Protein AF-0000000074055105 (afdb_homodimer)

Nearest PDB structures (foldseek):
  3kwk-assembly1_A-2  TM=9.829E-01  e=4.012E-22  Bacteroides thetaiotaomicron VPI-5482
  3m5k-assembly1_B  TM=9.802E-01  e=4.012E-22  Parabacteroides distasonis ATCC 8503
  3e10-assembly1_A  TM=9.618E-01  e=4.102E-21  Clostridium acetobutylicum
  5hei-assembly3_E  TM=8.815E-01  e=4.404E-15  Priestia megaterium
  2bkj-assembly1_B  TM=8.880E-01  e=1.990E-14  Vibrio harveyi

pLDDT: mean 97.92, std 2.15, range [83.62, 99.0]

Solvent-accessible surface area (backbone atoms only — not comparable to full-atom values): 17020 Å² total; per-residue (Å²): 90,46,35,66,58,29,44,41,31,54,54,80,35,72,46,44,37,86,53,75,73,51,69,67,58,50,48,55,21,51,41,35,16,49,40,36,68,31,75,93,69,43,65,40,53,32,36,34,42,29,59,49,62,67,59,32,36,53,53,15,72,60,32,97,81,31,57,47,27,44,62,24,44,32,32,38,36,39,24,30,39,58,82,47,54,86,55,86,68,42,59,56,38,24,44,24,20,15,50,43,34,26,50,41,42,30,36,54,70,62,29,26,30,30,86,33,80,23,48,78,42,60,78,40,36,54,58,49,37,60,75,28,56,49,55,92,56,43,46,59,42,34,39,33,27,29,21,37,49,64,59,82,77,50,76,66,84,59,72,55,74,90,36,55,23,72,55,32,99,91,47,35,65,56,29,44,42,31,52,52,80,34,70,46,46,37,86,52,75,73,51,70,68,59,50,50,55,21,51,41,34,18,48,42,34,68,31,75,91,69,44,65,39,52,32,35,34,42,29,59,50,62,67,58,31,36,53,52,15,72,57,33,96,81,31,59,46,29,46,62,25,44,32,31,38,35,38,23,29,38,58,82,46,53,88,54,85,69,42,59,55,38,26,44,24,21,15,49,44,34,26,51,41,42,29,36,55,71,63,28,27,30,29,85,32,83,22,48,78,42,59,80,40,37,53,57,50,37,61,77,28,57,48,55,92,56,44,47,60,42,35,38,33,27,28,23,39,48,64,58,82,79,52,75,66,85,58,73,55,74,90,35,56,25,71,55,32,99

Radius of gyration: 18.83 Å; Cα contacts (8 Å, |Δi|>4): 800; chains: 2; bounding box: 38×56×44 Å

Structure (mmCIF, N/CA/C/O backbone):
data_AF-0000000074055105-model_v1
#
loop_
_entity.id
_entity.type
_entity.pdbx_description
1 polymer 'NADH dehydrogenase'
#
loop_
_atom_site.group_PDB
_atom_site.id
_atom_site.type_symbol
_atom_site.label_atom_id
_atom_site.label_alt_id
_atom_site.label_comp_id
_atom_site.label_asym_id
_atom_site.label_entity_id
_atom_site.label_seq_id
_atom_site.pdbx_PDB_ins_code
_atom_site.Cartn_x
_atom_site.Cartn_y
_atom_site.Cartn_z
_atom_site.occupancy
_atom_site.B_iso_or_equiv
_atom_site.auth_seq_id
_atom_site.auth_comp_id
_atom_site.auth_asym_id
_atom_site.auth_atom_id
_atom_site.pdbx_PDB_model_num
ATOM 1 N N . MET A 1 1 ? 3.453 3.816 -19.531 1 94.44 1 MET A N 1
ATOM 2 C CA . MET A 1 1 ? 2.064 4.129 -19.203 1 94.44 1 MET A CA 1
ATOM 3 C C . MET A 1 1 ? 1.98 5.32 -18.266 1 94.44 1 MET A C 1
ATOM 5 O O . MET A 1 1 ? 2.816 5.469 -17.359 1 94.44 1 MET A O 1
ATOM 9 N N . ASP A 1 2 ? 0.92 6.113 -18.422 1 96.69 2 ASP A N 1
ATOM 10 C CA . ASP A 1 2 ? 0.649 7.207 -17.5 1 96.69 2 ASP A CA 1
ATOM 11 C C . ASP A 1 2 ? 0.241 6.68 -16.125 1 96.69 2 ASP A C 1
ATOM 13 O O . ASP A 1 2 ? -0.515 5.707 -16.031 1 96.69 2 ASP A O 1
ATOM 17 N N . ILE A 1 3 ? 0.695 7.324 -15.07 1 97.31 3 ILE A N 1
ATOM 18 C CA . ILE A 1 3 ? 0.46 6.852 -13.711 1 97.31 3 ILE A CA 1
ATOM 19 C C . ILE A 1 3 ? -1.04 6.832 -13.422 1 97.31 3 ILE A C 1
ATOM 21 O O . ILE A 1 3 ? -1.543 5.906 -12.781 1 97.31 3 ILE A O 1
ATOM 25 N N . PHE A 1 4 ? -1.828 7.797 -13.805 1 96.69 4 PHE A N 1
ATOM 26 C CA . PHE A 1 4 ? -3.252 7.816 -13.492 1 96.69 4 PHE A CA 1
ATOM 27 C C . PHE A 1 4 ? -3.996 6.754 -14.289 1 96.69 4 PHE A C 1
ATOM 29 O O . PHE A 1 4 ? -4.977 6.184 -13.812 1 96.69 4 PHE A O 1
ATOM 36 N N . GLU A 1 5 ? -3.49 6.496 -15.461 1 96.62 5 GLU A N 1
ATOM 37 C CA . GLU A 1 5 ? -4.051 5.355 -16.172 1 96.62 5 GLU A CA 1
ATOM 38 C C . GLU A 1 5 ? -3.859 4.062 -15.383 1 96.62 5 GLU A C 1
ATOM 40 O O . GLU A 1 5 ? -4.789 3.264 -15.258 1 96.62 5 GLU A O 1
ATOM 45 N N . ALA A 1 6 ? -2.668 3.85 -14.883 1 97.62 6 ALA A N 1
ATOM 46 C CA . ALA A 1 6 ? -2.389 2.652 -14.094 1 97.62 6 ALA A CA 1
ATOM 47 C C . ALA A 1 6 ? -3.26 2.607 -12.836 1 97.62 6 ALA A C 1
ATOM 49 O O . ALA A 1 6 ? -3.865 1.578 -12.531 1 97.62 6 ALA A O 1
ATOM 50 N N . LEU A 1 7 ? -3.346 3.74 -12.156 1 97.69 7 LEU A N 1
ATOM 51 C CA . LEU A 1 7 ? -4.113 3.832 -10.922 1 97.69 7 LEU A CA 1
ATOM 52 C C . LEU A 1 7 ? -5.594 3.59 -11.18 1 97.69 7 LEU A C 1
ATOM 54 O O . LEU A 1 7 ? -6.273 2.947 -10.375 1 97.69 7 LEU A O 1
ATOM 58 N N . PHE A 1 8 ? -6.102 4.043 -12.25 1 97.06 8 PHE A N 1
ATOM 59 C CA . PHE A 1 8 ? -7.543 4.047 -12.492 1 97.06 8 PHE A CA 1
ATOM 60 C C . PHE A 1 8 ? -7.98 2.754 -13.164 1 97.06 8 PHE A C 1
ATOM 62 O O . PHE A 1 8 ? -9.172 2.434 -13.188 1 97.06 8 PHE A O 1
ATOM 69 N N . THR A 1 9 ? -6.992 2 -13.711 1 97.06 9 THR A N 1
ATOM 70 C CA . THR A 1 9 ? -7.398 0.831 -14.477 1 97.06 9 THR A CA 1
ATOM 71 C C . THR A 1 9 ? -6.883 -0.451 -13.836 1 97.06 9 THR A C 1
ATOM 73 O O . THR A 1 9 ? -7.242 -1.553 -14.25 1 97.06 9 THR A O 1
ATOM 76 N N . ARG A 1 10 ? -6 -0.293 -12.828 1 97.44 10 ARG A N 1
ATOM 77 C CA . ARG A 1 10 ? -5.637 -1.505 -12.102 1 97.44 10 ARG A CA 1
ATOM 78 C C . ARG A 1 10 ? -6.863 -2.15 -11.461 1 97.44 10 ARG A C 1
ATOM 80 O O . ARG A 1 10 ? -7.582 -1.504 -10.703 1 97.44 10 ARG A O 1
ATOM 87 N N . ARG A 1 11 ? -7.125 -3.381 -11.812 1 97.38 11 ARG A N 1
ATOM 88 C CA . ARG A 1 11 ? -8.188 -4.223 -11.273 1 97.38 11 ARG A CA 1
ATOM 89 C C . ARG A 1 11 ? -7.688 -5.637 -11.008 1 97.38 11 ARG A C 1
ATOM 91 O O . ARG A 1 11 ? -6.688 -6.066 -11.586 1 97.38 11 ARG A O 1
ATOM 98 N N . SER A 1 12 ? -8.477 -6.227 -10.117 1 98.06 12 SER A N 1
ATOM 99 C CA . SER A 1 12 ? -8.148 -7.637 -9.922 1 98.06 12 SER A CA 1
ATOM 100 C C . SER A 1 12 ? -8.445 -8.453 -11.172 1 98.06 12 SER A C 1
ATOM 102 O O . SER A 1 12 ? -9.586 -8.469 -11.656 1 98.06 12 SER A O 1
ATOM 104 N N . ILE A 1 13 ? -7.418 -9.016 -11.734 1 98.62 13 ILE A N 1
ATOM 105 C CA . ILE A 1 13 ? -7.512 -9.922 -12.875 1 98.62 13 ILE A CA 1
ATOM 106 C C . ILE A 1 13 ? -7.277 -11.359 -12.406 1 98.62 13 ILE A C 1
ATOM 108 O O . ILE A 1 13 ? -6.273 -11.656 -11.758 1 98.62 13 ILE A O 1
ATOM 112 N N . ARG A 1 14 ? -8.164 -12.258 -12.766 1 98.56 14 ARG A N 1
ATOM 113 C CA . ARG A 1 14 ? -8.117 -13.602 -12.203 1 98.56 14 ARG A CA 1
ATOM 114 C C . ARG A 1 14 ? -8.055 -14.656 -13.297 1 98.56 14 ARG A C 1
ATOM 116 O O . ARG A 1 14 ? -8.141 -15.859 -13.016 1 98.56 14 ARG A O 1
ATOM 123 N N . LYS A 1 15 ? -8.016 -14.227 -14.5 1 98.75 15 LYS A N 1
ATOM 124 C CA . LYS A 1 15 ? -7.852 -15.102 -15.664 1 98.75 15 LYS A CA 1
ATOM 125 C C . LYS A 1 15 ? -6.621 -14.711 -16.469 1 98.75 15 LYS A C 1
ATOM 127 O O . LYS A 1 15 ? -6.406 -13.531 -16.75 1 98.75 15 LYS A O 1
ATOM 132 N N . TYR A 1 16 ? -5.863 -15.734 -16.953 1 98.75 16 TYR A N 1
ATOM 133 C CA . TYR A 1 16 ? -4.582 -15.469 -17.594 1 98.75 16 TYR A CA 1
ATOM 134 C C . TYR A 1 16 ? -4.41 -16.328 -18.844 1 98.75 16 TYR A C 1
ATOM 136 O O . TYR A 1 16 ? -4.973 -17.422 -18.938 1 98.75 16 TYR A O 1
ATOM 144 N N . THR A 1 17 ? -3.682 -15.766 -19.75 1 98.31 17 THR A N 1
ATOM 145 C CA . THR A 1 17 ? -3.217 -16.625 -20.844 1 98.31 17 THR A CA 1
ATOM 146 C C . THR A 1 17 ? -2.104 -17.547 -20.359 1 98.31 17 THR A C 1
ATOM 148 O O . THR A 1 17 ? -1.634 -17.438 -19.219 1 98.31 17 THR A O 1
ATOM 151 N N . GLN A 1 18 ? -1.586 -18.375 -21.25 1 95.56 18 GLN A N 1
ATOM 152 C CA . GLN A 1 18 ? -0.523 -19.312 -20.891 1 95.56 18 GLN A CA 1
ATOM 153 C C . GLN A 1 18 ? 0.852 -18.703 -21.172 1 95.56 18 GLN A C 1
ATOM 155 O O . GLN A 1 18 ? 1.877 -19.328 -20.859 1 95.56 18 GLN A O 1
ATOM 160 N N . GLU A 1 19 ? 0.834 -17.547 -21.719 1 97.94 19 GLU A N 1
ATOM 161 C CA . GLU A 1 19 ? 2.104 -16.891 -22.016 1 97.94 19 GLU A CA 1
ATOM 162 C C . GLU A 1 19 ? 2.904 -16.641 -20.734 1 97.94 19 GLU A C 1
ATOM 164 O O . GLU A 1 19 ? 2.35 -16.188 -19.734 1 97.94 19 GLU A O 1
ATOM 169 N N . ASP A 1 20 ? 4.164 -16.953 -20.828 1 97.56 20 ASP A N 1
ATOM 170 C CA . ASP A 1 20 ? 5.023 -16.75 -19.656 1 97.56 20 ASP A CA 1
ATOM 171 C C . ASP A 1 20 ? 5.234 -15.266 -19.375 1 97.56 20 ASP A C 1
ATOM 173 O O . ASP A 1 20 ? 5.129 -14.438 -20.281 1 97.56 20 ASP A O 1
ATOM 177 N N . VAL A 1 21 ? 5.516 -14.961 -18.156 1 98.69 21 VAL A N 1
ATOM 178 C CA . VAL A 1 21 ? 5.973 -13.625 -17.781 1 98.69 21 VAL A CA 1
ATOM 179 C C . VAL A 1 21 ? 7.496 -13.555 -17.875 1 98.69 21 VAL A C 1
ATOM 181 O O . VAL A 1 21 ? 8.203 -14.359 -17.266 1 98.69 21 VAL A O 1
ATOM 184 N N . SER A 1 22 ? 8.039 -12.68 -18.594 1 98.69 22 SER A N 1
ATOM 185 C CA . SER A 1 22 ? 9.477 -12.609 -18.828 1 98.69 22 SER A CA 1
ATOM 186 C C . SER A 1 22 ? 10.234 -12.227 -17.562 1 98.69 22 SER A C 1
ATOM 188 O O . SER A 1 22 ? 9.664 -11.609 -16.656 1 98.69 22 SER A O 1
ATOM 190 N N . ASP A 1 23 ? 11.492 -12.57 -17.578 1 98.12 23 ASP A N 1
ATOM 191 C CA . ASP A 1 23 ? 12.344 -12.156 -16.469 1 98.12 23 ASP A CA 1
ATOM 192 C C . ASP A 1 23 ? 12.469 -10.641 -16.406 1 98.12 23 ASP A C 1
ATOM 194 O O . ASP A 1 23 ? 12.57 -10.062 -15.32 1 98.12 23 ASP A O 1
ATOM 198 N N . GLU A 1 24 ? 12.508 -10.07 -17.5 1 98.12 24 GLU A N 1
ATOM 199 C CA . GLU A 1 24 ? 12.578 -8.617 -17.562 1 98.12 24 GLU A CA 1
ATOM 200 C C . GLU A 1 24 ? 11.367 -7.973 -16.891 1 98.12 24 GLU A C 1
ATOM 202 O O . GLU A 1 24 ? 11.516 -7.035 -16.109 1 98.12 24 GLU A O 1
ATOM 207 N N . ASP A 1 25 ? 10.195 -8.469 -17.219 1 98.44 25 ASP A N 1
ATOM 208 C CA . ASP A 1 25 ? 8.977 -7.965 -16.578 1 98.44 25 ASP A CA 1
ATOM 209 C C . ASP A 1 25 ? 9 -8.188 -15.078 1 98.44 25 ASP A C 1
ATOM 211 O O . ASP A 1 25 ? 8.727 -7.266 -14.305 1 98.44 25 ASP A O 1
ATOM 215 N N . LEU A 1 26 ? 9.398 -9.352 -14.672 1 98.69 26 LEU A N 1
ATOM 216 C CA . LEU A 1 26 ? 9.438 -9.648 -13.242 1 98.69 26 LEU A CA 1
ATOM 217 C C . LEU A 1 26 ? 10.414 -8.734 -12.523 1 98.69 26 LEU A C 1
ATOM 219 O O . LEU A 1 26 ? 10.141 -8.273 -11.414 1 98.69 26 LEU A O 1
ATOM 223 N N . ASN A 1 27 ? 11.523 -8.531 -13.156 1 98.25 27 ASN A N 1
ATOM 224 C CA . ASN A 1 27 ? 12.547 -7.695 -12.539 1 98.25 27 ASN A CA 1
ATOM 225 C C . ASN A 1 27 ? 12.039 -6.277 -12.289 1 98.25 27 ASN A C 1
ATOM 227 O O . ASN A 1 27 ? 12.266 -5.711 -11.219 1 98.25 27 ASN A O 1
ATOM 231 N N . ILE A 1 28 ? 11.391 -5.68 -13.25 1 98.19 28 ILE A N 1
ATOM 232 C CA . ILE A 1 28 ? 10.938 -4.301 -13.102 1 98.19 28 ILE A CA 1
ATOM 233 C C . ILE A 1 28 ? 9.805 -4.234 -12.078 1 98.19 28 ILE A C 1
ATOM 235 O O . ILE A 1 28 ? 9.68 -3.252 -11.344 1 98.19 28 ILE A O 1
ATOM 239 N N . LEU A 1 29 ? 8.953 -5.262 -11.977 1 98.81 29 LEU A N 1
ATOM 240 C CA . LEU A 1 29 ? 7.898 -5.312 -10.969 1 98.81 29 LEU A CA 1
ATOM 241 C C . LEU A 1 29 ? 8.5 -5.352 -9.562 1 98.81 29 LEU A C 1
ATOM 243 O O . LEU A 1 29 ? 8.047 -4.625 -8.672 1 98.81 29 LEU A O 1
ATOM 247 N N . LEU A 1 30 ? 9.5 -6.207 -9.414 1 98.88 30 LEU A N 1
ATOM 248 C CA . LEU A 1 30 ? 10.117 -6.371 -8.102 1 98.88 30 LEU A CA 1
ATOM 249 C C . LEU A 1 30 ? 10.914 -5.129 -7.711 1 98.88 30 LEU A C 1
ATOM 251 O O . LEU A 1 30 ? 10.938 -4.742 -6.543 1 98.88 30 LEU A O 1
ATOM 255 N N . LYS A 1 31 ? 11.539 -4.52 -8.68 1 98.56 31 LYS A N 1
ATOM 256 C CA . LYS A 1 31 ? 12.195 -3.24 -8.43 1 98.56 31 LYS A CA 1
ATOM 257 C C . LYS A 1 31 ? 11.188 -2.201 -7.93 1 98.56 31 LYS A C 1
ATOM 259 O O . LYS A 1 31 ? 11.461 -1.482 -6.965 1 98.56 31 LYS A O 1
ATOM 264 N N . ALA A 1 32 ? 10.07 -2.1 -8.562 1 98.62 32 ALA A N 1
ATOM 265 C CA . ALA A 1 32 ? 9.023 -1.162 -8.164 1 98.62 32 ALA A CA 1
ATOM 266 C C . ALA A 1 32 ? 8.516 -1.471 -6.762 1 98.62 32 ALA A C 1
ATOM 268 O O . ALA A 1 32 ? 8.312 -0.561 -5.953 1 98.62 32 ALA A O 1
ATOM 269 N N . ALA A 1 33 ? 8.328 -2.75 -6.48 1 98.94 33 ALA A N 1
ATOM 270 C CA . ALA A 1 33 ? 7.867 -3.168 -5.156 1 98.94 33 ALA A CA 1
ATOM 271 C C . ALA A 1 33 ? 8.836 -2.719 -4.07 1 98.94 33 ALA A C 1
ATOM 273 O O . ALA A 1 33 ? 8.422 -2.213 -3.025 1 98.94 33 ALA A O 1
ATOM 274 N N . MET A 1 34 ? 10.109 -2.85 -4.332 1 98.81 34 MET A N 1
ATOM 275 C CA . MET A 1 34 ? 11.148 -2.588 -3.338 1 98.81 34 MET A CA 1
ATOM 276 C C . MET A 1 34 ? 11.352 -1.09 -3.143 1 98.81 34 MET A C 1
ATOM 278 O O . MET A 1 34 ? 12.062 -0.668 -2.227 1 98.81 34 MET A O 1
ATOM 282 N N . LEU A 1 35 ? 10.688 -0.286 -3.949 1 98.5 35 LEU A N 1
ATOM 283 C CA . LEU A 1 35 ? 10.797 1.163 -3.828 1 98.5 35 LEU A CA 1
ATOM 284 C C . LEU A 1 35 ? 9.633 1.729 -3.021 1 98.5 35 LEU A C 1
ATOM 286 O O . LEU A 1 35 ? 9.5 2.949 -2.889 1 98.5 35 LEU A O 1
ATOM 290 N N . ALA A 1 36 ? 8.773 0.847 -2.506 1 98.62 36 ALA A N 1
ATOM 291 C CA . ALA A 1 36 ? 7.723 1.287 -1.588 1 98.62 36 ALA A CA 1
ATOM 292 C C . ALA A 1 36 ? 8.32 1.94 -0.345 1 98.62 36 ALA A C 1
ATOM 294 O O . ALA A 1 36 ? 9.469 1.665 0.018 1 98.62 36 ALA A O 1
ATOM 295 N N . PRO A 1 37 ? 7.586 2.891 0.271 1 98.31 37 PRO A N 1
ATOM 296 C CA . PRO A 1 37 ? 8.031 3.355 1.585 1 98.31 37 PRO A CA 1
ATOM 297 C C . PRO A 1 37 ? 8.023 2.248 2.637 1 98.31 37 PRO A C 1
ATOM 299 O O . PRO A 1 37 ? 7.289 1.266 2.496 1 98.31 37 PRO A O 1
ATOM 302 N N . SER A 1 38 ? 8.859 2.371 3.617 1 98.25 38 SER A N 1
ATOM 303 C CA . SER A 1 38 ? 8.867 1.489 4.781 1 98.25 38 SER A CA 1
ATOM 304 C C . SER A 1 38 ? 9.242 2.25 6.047 1 98.25 38 SER A C 1
ATOM 306 O O . SER A 1 38 ? 10 3.219 5.996 1 98.25 38 SER A O 1
ATOM 308 N N . ALA A 1 39 ? 8.578 1.834 7.102 1 98.19 39 ALA A N 1
ATOM 309 C CA . ALA A 1 39 ? 8.867 2.463 8.391 1 98.19 39 ALA A CA 1
ATOM 310 C C . ALA A 1 39 ? 10.359 2.428 8.695 1 98.19 39 ALA A C 1
ATOM 312 O O . ALA A 1 39 ? 10.992 1.371 8.625 1 98.19 39 ALA A O 1
ATOM 313 N N . SER A 1 40 ? 10.875 3.682 8.914 1 97 40 SER A N 1
ATOM 314 C CA . SER A 1 40 ? 12.297 3.84 9.234 1 97 40 SER A CA 1
ATOM 315 C C . SER A 1 40 ? 13.18 3.311 8.117 1 97 40 SER A C 1
ATOM 317 O O . SER A 1 40 ? 14.312 2.889 8.359 1 97 40 SER A O 1
ATOM 319 N N . ASN A 1 41 ? 12.648 3.152 6.961 1 96.62 41 ASN A N 1
ATOM 320 C CA . ASN A 1 41 ? 13.359 2.668 5.781 1 96.62 41 ASN A CA 1
ATOM 321 C C . ASN A 1 41 ? 13.961 1.285 6.02 1 96.62 41 ASN A C 1
ATOM 323 O O . ASN A 1 41 ? 15.062 0.994 5.551 1 96.62 41 ASN A O 1
ATOM 327 N N . ARG A 1 42 ? 13.227 0.42 6.703 1 97.81 42 ARG A N 1
ATOM 328 C CA . ARG A 1 42 ? 13.758 -0.882 7.09 1 97.81 42 ARG A CA 1
ATOM 329 C C . ARG A 1 42 ? 13.648 -1.882 5.945 1 97.81 42 ARG A C 1
ATOM 331 O O . ARG A 1 42 ? 14.344 -2.9 5.934 1 97.81 42 ARG A O 1
ATOM 338 N N . GLN A 1 43 ? 12.773 -1.646 5.039 1 98.19 43 GLN A N 1
ATOM 339 C CA . GLN A 1 43 ? 12.656 -2.469 3.838 1 98.19 43 GLN A CA 1
ATOM 340 C C . GLN A 1 43 ? 12.609 -3.953 4.191 1 98.19 43 GLN A C 1
ATOM 342 O O . GLN A 1 43 ? 13.398 -4.746 3.684 1 98.19 43 GLN A O 1
ATOM 347 N N . PRO A 1 44 ? 11.555 -4.324 4.938 1 98.75 44 PRO A N 1
ATOM 348 C CA . PRO A 1 44 ? 11.531 -5.672 5.508 1 98.75 44 PRO A CA 1
ATOM 349 C C . PRO A 1 44 ? 11.133 -6.734 4.488 1 98.75 44 PRO A C 1
ATOM 351 O O . PRO A 1 44 ? 11.18 -7.934 4.785 1 98.75 44 PRO A O 1
ATOM 354 N N . TRP A 1 45 ? 10.82 -6.449 3.354 1 98.88 45 TRP A N 1
ATOM 355 C CA . TRP A 1 45 ? 10.102 -7.301 2.412 1 98.88 45 TRP A CA 1
ATOM 356 C C . TRP A 1 45 ? 11.031 -8.359 1.818 1 98.88 45 TRP A C 1
ATOM 358 O O . TRP A 1 45 ? 12.227 -8.117 1.658 1 98.88 45 TRP A O 1
ATOM 368 N N . HIS A 1 46 ? 10.461 -9.43 1.547 1 98.94 46 HIS A N 1
ATOM 369 C CA . HIS A 1 46 ? 10.961 -10.508 0.697 1 98.94 46 HIS A CA 1
ATOM 370 C C . HIS A 1 46 ? 9.891 -10.984 -0.276 1 98.94 46 HIS A C 1
ATOM 372 O O . HIS A 1 46 ? 8.695 -10.859 -0.001 1 98.94 46 HIS A O 1
ATOM 378 N N . PHE A 1 47 ? 10.344 -11.508 -1.373 1 98.94 47 PHE A N 1
ATOM 379 C CA . PHE A 1 47 ? 9.445 -11.969 -2.426 1 98.94 47 PHE A CA 1
ATOM 380 C C . PHE A 1 47 ? 9.781 -13.391 -2.85 1 98.94 47 PHE A C 1
ATOM 382 O O . PHE A 1 47 ? 10.906 -13.664 -3.285 1 98.94 47 PHE A O 1
ATOM 389 N N . VAL A 1 48 ? 8.867 -14.266 -2.693 1 98.94 48 VAL A N 1
ATOM 390 C CA . VAL A 1 48 ? 9 -15.594 -3.281 1 98.94 48 VAL A CA 1
ATOM 391 C C . VAL A 1 48 ? 8.289 -15.641 -4.633 1 98.94 48 VAL A C 1
ATOM 393 O O . VAL A 1 48 ? 7.062 -15.516 -4.699 1 98.94 48 VAL A O 1
ATOM 396 N N . VAL A 1 49 ? 9.047 -15.789 -5.66 1 98.94 49 VAL A N 1
ATOM 397 C CA . VAL A 1 49 ? 8.523 -15.891 -7.016 1 98.94 49 VAL A CA 1
ATOM 398 C C . VAL A 1 49 ? 8.32 -17.359 -7.383 1 98.94 49 VAL A C 1
ATOM 400 O O . VAL A 1 49 ? 9.281 -18.125 -7.48 1 98.94 49 VAL A O 1
ATOM 403 N N . VAL A 1 50 ? 7.098 -17.719 -7.637 1 98.94 50 VAL A N 1
ATOM 404 C CA . VAL A 1 50 ? 6.766 -19.125 -7.867 1 98.94 50 VAL A CA 1
ATOM 405 C C . VAL A 1 50 ?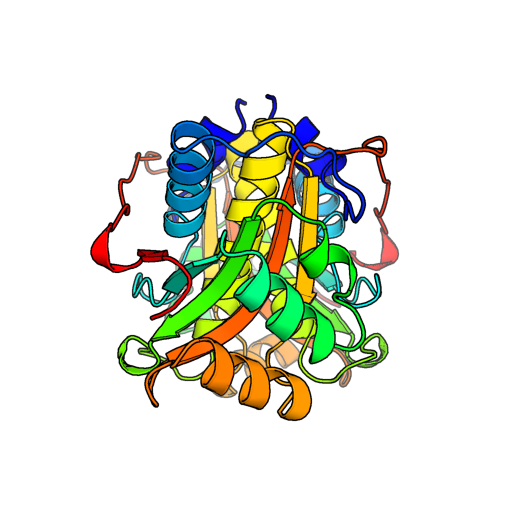 6.348 -19.328 -9.32 1 98.94 50 VAL A C 1
ATOM 407 O O . VAL A 1 50 ? 5.336 -18.781 -9.766 1 98.94 50 VAL A O 1
ATOM 410 N N . ARG A 1 51 ? 7.055 -20.141 -10.047 1 98.62 51 ARG A N 1
ATOM 411 C CA . ARG A 1 51 ? 6.73 -20.531 -11.414 1 98.62 51 ARG A CA 1
ATOM 412 C C . ARG A 1 51 ? 6.402 -22.031 -11.492 1 98.62 51 ARG A C 1
ATOM 414 O O . ARG A 1 51 ? 5.66 -22.453 -12.383 1 98.62 51 ARG A O 1
ATOM 421 N N . ASP A 1 52 ? 6.926 -22.766 -10.539 1 98.69 52 ASP A N 1
ATOM 422 C CA . ASP A 1 52 ? 6.703 -24.219 -10.523 1 98.69 52 ASP A CA 1
ATOM 423 C C . ASP A 1 52 ? 5.211 -24.531 -10.43 1 98.69 52 ASP A C 1
ATOM 425 O O . ASP A 1 52 ? 4.551 -24.172 -9.461 1 98.69 52 ASP A O 1
ATOM 429 N N . PRO A 1 53 ? 4.699 -25.25 -11.453 1 98.38 53 PRO A N 1
ATOM 430 C CA . PRO A 1 53 ? 3.256 -25.5 -11.477 1 98.38 53 PRO A CA 1
ATOM 431 C C . PRO A 1 53 ? 2.77 -26.297 -10.273 1 98.38 53 PRO A C 1
ATOM 433 O O . PRO A 1 53 ? 1.639 -26.109 -9.812 1 98.38 53 PRO A O 1
ATOM 436 N N . ASP A 1 54 ? 3.611 -27.141 -9.742 1 98.75 54 ASP A N 1
ATOM 437 C CA . ASP A 1 54 ? 3.203 -27.922 -8.586 1 98.75 54 ASP A CA 1
ATOM 438 C C . ASP A 1 54 ? 3.088 -27.062 -7.332 1 98.75 54 ASP A C 1
ATOM 440 O O . ASP A 1 54 ? 2.182 -27.25 -6.52 1 98.75 54 ASP A O 1
ATOM 444 N N . VAL A 1 55 ? 4.008 -26.141 -7.164 1 98.88 55 VAL A N 1
ATOM 445 C CA . VAL A 1 55 ? 3.973 -25.25 -6.012 1 98.88 55 VAL A CA 1
ATOM 446 C C . VAL A 1 55 ? 2.785 -24.297 -6.129 1 98.88 55 VAL A C 1
ATOM 448 O O . VAL A 1 55 ? 2.074 -24.047 -5.152 1 98.88 55 VAL A O 1
ATOM 451 N N . ARG A 1 56 ? 2.57 -23.766 -7.316 1 98.81 56 ARG A N 1
ATOM 452 C CA . ARG A 1 56 ? 1.423 -22.891 -7.531 1 98.81 56 ARG A CA 1
ATOM 453 C C . ARG A 1 56 ? 0.116 -23.609 -7.227 1 98.81 56 ARG A C 1
ATOM 455 O O . ARG A 1 56 ? -0.776 -23.047 -6.586 1 98.81 56 ARG A O 1
ATOM 462 N N . ALA A 1 57 ? 0.039 -24.828 -7.688 1 98.81 57 ALA A N 1
ATOM 463 C CA . ALA A 1 57 ? -1.16 -25.625 -7.438 1 98.81 57 ALA A CA 1
ATOM 464 C C . ALA A 1 57 ? -1.349 -25.891 -5.941 1 98.81 57 ALA A C 1
ATOM 466 O O . ALA A 1 57 ? -2.475 -25.875 -5.441 1 98.81 57 ALA A O 1
ATOM 467 N N . ALA A 1 58 ? -0.276 -26.188 -5.25 1 98.88 58 ALA A N 1
ATOM 468 C CA . ALA A 1 58 ? -0.34 -26.422 -3.809 1 98.88 58 ALA A CA 1
ATOM 469 C C . ALA A 1 58 ? -0.833 -25.172 -3.08 1 98.88 58 ALA A C 1
ATOM 471 O O . ALA A 1 58 ? -1.675 -25.266 -2.184 1 98.88 58 ALA A O 1
ATOM 472 N N . LEU A 1 59 ? -0.301 -24.016 -3.434 1 98.94 59 LEU A N 1
ATOM 473 C CA . LEU A 1 59 ? -0.736 -22.766 -2.836 1 98.94 59 LEU A CA 1
ATOM 474 C C . LEU A 1 59 ? -2.219 -22.516 -3.098 1 98.94 59 LEU A C 1
ATOM 476 O O . LEU A 1 59 ? -2.971 -22.188 -2.178 1 98.94 59 LEU A O 1
ATOM 480 N N . ALA A 1 60 ? -2.598 -22.688 -4.336 1 98.88 60 ALA A N 1
ATOM 481 C CA . ALA A 1 60 ? -3.992 -22.484 -4.719 1 98.88 60 ALA A CA 1
ATOM 482 C C . ALA A 1 60 ? -4.918 -23.406 -3.936 1 98.88 60 ALA A C 1
ATOM 484 O O . ALA A 1 60 ? -6.004 -23 -3.521 1 98.88 60 ALA A O 1
ATOM 485 N N . GLY A 1 61 ? -4.48 -24.578 -3.742 1 98.69 61 GLY A N 1
ATOM 486 C CA . GLY A 1 61 ? -5.297 -25.609 -3.1 1 98.69 61 GLY A CA 1
ATOM 487 C C . GLY A 1 61 ? -5.516 -25.344 -1.621 1 98.69 61 GLY A C 1
ATOM 488 O O . GLY A 1 61 ? -6.461 -25.875 -1.028 1 98.69 61 GLY A O 1
ATOM 489 N N . ARG A 1 62 ? -4.711 -24.516 -1.031 1 98.38 62 ARG A N 1
ATOM 490 C CA . ARG A 1 62 ? -4.785 -24.297 0.412 1 98.38 62 ARG A CA 1
ATOM 491 C C . ARG A 1 62 ? -5.375 -22.938 0.74 1 98.38 62 ARG A C 1
ATOM 493 O O . ARG A 1 62 ? -5.492 -22.578 1.911 1 98.38 62 ARG A O 1
ATOM 500 N N . HIS A 1 63 ? -5.719 -22.188 -0.26 1 98.25 63 HIS A N 1
ATOM 501 C CA . HIS A 1 63 ? -6.324 -20.859 -0.104 1 98.25 63 HIS A CA 1
ATOM 502 C C . HIS A 1 63 ? -7.746 -20.844 -0.65 1 98.25 63 HIS A C 1
ATOM 504 O O . HIS A 1 63 ? -7.969 -21.125 -1.829 1 98.25 63 HIS A O 1
ATOM 510 N N . PRO A 1 64 ? -8.688 -20.484 0.098 1 97.69 64 PRO A N 1
ATOM 511 C CA . PRO A 1 64 ? -10.078 -20.609 -0.334 1 97.69 64 PRO A CA 1
ATOM 512 C C . PRO A 1 64 ? -10.438 -19.641 -1.462 1 97.69 64 PRO A C 1
ATOM 514 O O . PRO A 1 64 ? -11.398 -19.875 -2.199 1 97.69 64 PRO A O 1
ATOM 517 N N . TYR A 1 65 ? -9.641 -18.609 -1.686 1 97.44 65 TYR A N 1
ATOM 518 C CA . TYR A 1 65 ? -10.016 -17.578 -2.641 1 97.44 65 TYR A CA 1
ATOM 519 C C . TYR A 1 65 ? -8.922 -17.359 -3.676 1 97.44 65 TYR A C 1
ATOM 521 O O . TYR A 1 65 ? -8.875 -16.312 -4.336 1 97.44 65 TYR A O 1
ATOM 529 N N . ALA A 1 66 ? -7.953 -18.266 -3.785 1 98.62 66 ALA A N 1
ATOM 530 C CA . ALA A 1 66 ? -6.82 -18.047 -4.684 1 98.62 66 ALA A CA 1
ATOM 531 C C . ALA A 1 66 ? -6.715 -19.172 -5.711 1 98.62 66 ALA A C 1
ATOM 533 O O . ALA A 1 66 ? -5.609 -19.578 -6.09 1 98.62 66 ALA A O 1
ATOM 534 N N . LYS A 1 67 ? -7.793 -19.688 -6.172 1 98.62 67 LYS A N 1
ATOM 535 C CA . LYS A 1 67 ? -7.773 -20.812 -7.102 1 98.62 67 LYS A CA 1
ATOM 536 C C . LYS A 1 67 ? -7.07 -20.438 -8.398 1 98.62 67 LYS A C 1
ATOM 538 O O . LYS A 1 67 ? -6.43 -21.281 -9.031 1 98.62 67 LYS A O 1
ATOM 543 N N . MET A 1 68 ? -7.195 -19.172 -8.828 1 98.69 68 MET A N 1
ATOM 544 C CA . MET A 1 68 ? -6.602 -18.703 -10.078 1 98.69 68 MET A CA 1
ATOM 545 C C . MET A 1 68 ? -5.082 -18.812 -10.031 1 98.69 68 MET A C 1
ATOM 547 O O . MET A 1 68 ? -4.418 -18.797 -11.07 1 98.69 68 MET A O 1
ATOM 551 N N . ALA A 1 69 ? -4.496 -18.953 -8.852 1 98.75 69 ALA A N 1
ATOM 552 C CA . ALA A 1 69 ? -3.049 -19.062 -8.703 1 98.75 69 ALA A CA 1
ATOM 553 C C . ALA A 1 69 ? -2.527 -20.328 -9.398 1 98.75 69 ALA A C 1
ATOM 555 O O . ALA A 1 69 ? -1.384 -20.359 -9.859 1 98.75 69 ALA A O 1
ATOM 556 N N . ALA A 1 70 ? -3.348 -21.344 -9.492 1 98.69 70 ALA A N 1
ATOM 557 C CA . ALA A 1 70 ? -2.945 -22.578 -10.156 1 98.69 70 ALA A CA 1
ATOM 558 C C . ALA A 1 70 ? -2.787 -22.375 -11.656 1 98.69 70 ALA A C 1
ATOM 560 O O . ALA A 1 70 ? -1.98 -23.047 -12.305 1 98.69 70 ALA A O 1
ATOM 561 N N . ASP A 1 71 ? -3.5 -21.406 -12.219 1 98.12 71 ASP A N 1
ATOM 562 C CA . ASP A 1 71 ? -3.529 -21.188 -13.664 1 98.12 71 ASP A CA 1
ATOM 563 C C . ASP A 1 71 ? -2.627 -20.016 -14.055 1 98.12 71 ASP A C 1
ATOM 565 O O . ASP A 1 71 ? -2.311 -19.844 -15.234 1 98.12 71 ASP A O 1
ATOM 569 N N . ALA A 1 72 ? -2.234 -19.188 -13.07 1 98.69 72 ALA A N 1
ATOM 570 C CA . ALA A 1 72 ? -1.339 -18.062 -13.344 1 98.69 72 ALA A CA 1
ATOM 571 C C . ALA A 1 72 ? 0.069 -18.562 -13.672 1 98.69 72 ALA A C 1
ATOM 573 O O . ALA A 1 72 ? 0.565 -19.5 -13.055 1 98.69 72 ALA A O 1
ATOM 574 N N . PRO A 1 73 ? 0.707 -17.938 -14.641 1 98.62 73 PRO A N 1
ATOM 575 C CA . PRO A 1 73 ? 2.074 -18.375 -14.945 1 98.62 73 PRO A CA 1
ATOM 576 C C . PRO A 1 73 ? 3.053 -18.062 -13.812 1 98.62 73 PRO A C 1
ATOM 578 O O . PRO A 1 73 ? 4.094 -18.719 -13.695 1 98.62 73 PRO A O 1
ATOM 581 N N . VAL A 1 74 ? 2.771 -17.031 -12.953 1 98.81 74 VAL A N 1
ATOM 582 C CA . VAL A 1 74 ? 3.623 -16.672 -11.828 1 98.81 74 VAL A CA 1
ATOM 583 C C . VAL A 1 74 ? 2.758 -16.312 -10.617 1 98.81 74 VAL A C 1
ATOM 585 O O . VAL A 1 74 ? 1.684 -15.719 -10.773 1 98.81 74 VAL A O 1
ATOM 588 N N . VAL A 1 75 ? 3.172 -16.719 -9.5 1 98.94 75 VAL A N 1
ATOM 589 C CA . VAL A 1 75 ? 2.646 -16.266 -8.219 1 98.94 75 VAL A CA 1
ATOM 590 C C . VAL A 1 75 ? 3.768 -15.633 -7.395 1 98.94 75 VAL A C 1
ATOM 592 O O . VAL A 1 75 ? 4.871 -16.172 -7.312 1 98.94 75 VAL A O 1
ATOM 595 N N . ILE A 1 76 ? 3.549 -14.484 -6.883 1 99 76 ILE A N 1
ATOM 596 C CA . ILE A 1 76 ? 4.516 -13.844 -5.996 1 99 76 ILE A CA 1
ATOM 597 C C . ILE A 1 76 ? 3.943 -13.766 -4.582 1 99 76 ILE A C 1
ATOM 599 O O . ILE A 1 76 ? 2.877 -13.18 -4.367 1 99 76 ILE A O 1
ATOM 603 N N . VAL A 1 77 ? 4.574 -14.344 -3.66 1 99 77 VAL A N 1
ATOM 604 C CA . VAL A 1 77 ? 4.211 -14.211 -2.254 1 99 77 VAL A CA 1
ATOM 605 C C . VAL A 1 77 ? 5.074 -13.141 -1.594 1 99 77 VAL A C 1
ATOM 607 O O . VAL A 1 77 ? 6.301 -13.242 -1.577 1 99 77 VAL A O 1
ATOM 610 N N . VAL A 1 78 ? 4.465 -12.102 -1.104 1 99 78 VAL A N 1
ATOM 611 C CA . VAL A 1 78 ? 5.152 -11.008 -0.43 1 99 78 VAL A CA 1
ATOM 612 C C . VAL A 1 78 ? 5.262 -11.305 1.063 1 99 78 VAL A C 1
ATOM 614 O O . VAL A 1 78 ? 4.254 -11.562 1.726 1 99 78 VAL A O 1
ATOM 617 N N . CYS A 1 79 ? 6.422 -11.281 1.567 1 98.94 79 CYS A N 1
ATOM 618 C CA . CYS A 1 79 ? 6.711 -11.633 2.953 1 98.94 79 CYS A CA 1
ATOM 619 C C . CYS A 1 79 ? 7.492 -10.523 3.646 1 98.94 79 CYS A C 1
ATOM 621 O O . CYS A 1 79 ? 7.988 -9.602 2.992 1 98.94 79 CYS A O 1
ATOM 623 N N . ALA A 1 80 ? 7.523 -10.617 4.922 1 98.88 80 ALA A N 1
ATOM 624 C CA . ALA A 1 80 ? 8.359 -9.719 5.711 1 98.88 80 ALA A CA 1
ATOM 625 C C . ALA A 1 80 ? 9.281 -10.508 6.641 1 98.88 80 ALA A C 1
ATOM 627 O O . ALA A 1 80 ? 8.859 -11.484 7.258 1 98.88 80 ALA A O 1
ATOM 628 N N . ASP A 1 81 ? 10.523 -10.148 6.664 1 98.81 81 ASP A N 1
ATOM 629 C CA . ASP A 1 81 ? 11.414 -10.547 7.746 1 98.81 81 ASP A CA 1
ATOM 630 C C . ASP A 1 81 ? 11.148 -9.742 9.016 1 98.81 81 ASP A C 1
ATOM 632 O O . ASP A 1 81 ? 11.5 -8.562 9.086 1 98.81 81 ASP A O 1
ATOM 636 N N . LEU A 1 82 ? 10.633 -10.336 9.992 1 98.44 82 LEU A N 1
ATOM 637 C CA . LEU A 1 82 ? 10.188 -9.648 11.203 1 98.44 82 LEU A CA 1
ATOM 638 C C . LEU A 1 82 ? 11.375 -9.156 12.016 1 98.44 82 LEU A C 1
ATOM 640 O O . LEU A 1 82 ? 11.234 -8.266 12.859 1 98.44 82 LEU A O 1
ATOM 644 N N . ASN A 1 83 ? 12.531 -9.711 11.75 1 98.06 83 ASN A N 1
ATOM 645 C CA . ASN A 1 83 ? 13.734 -9.227 12.422 1 98.06 83 ASN A CA 1
ATOM 646 C C . ASN A 1 83 ? 14.109 -7.824 11.961 1 98.06 83 ASN A C 1
ATOM 648 O O . ASN A 1 83 ? 14.898 -7.137 12.617 1 98.06 83 ASN A O 1
ATOM 652 N N . GLU A 1 84 ? 13.578 -7.406 10.836 1 97.19 84 GLU A N 1
ATOM 653 C CA . GLU A 1 84 ? 13.922 -6.098 10.281 1 97.19 84 GLU A CA 1
ATOM 654 C C . GLU A 1 84 ? 13.031 -5 10.859 1 97.19 84 GLU A C 1
ATOM 656 O O . GLU A 1 84 ? 13.32 -3.814 10.711 1 97.19 84 GLU A O 1
ATOM 661 N N . GLU A 1 85 ? 11.992 -5.406 11.539 1 93.88 85 GLU A N 1
ATOM 662 C CA . GLU A 1 85 ? 11.07 -4.406 12.055 1 93.88 85 GLU A CA 1
ATOM 663 C C . GLU A 1 85 ? 11.68 -3.631 13.219 1 93.88 85 GLU A C 1
ATOM 665 O O . GLU A 1 85 ? 12.328 -4.219 14.094 1 93.88 85 GLU A O 1
ATOM 670 N N . LYS A 1 86 ? 11.484 -2.389 13.203 1 92.19 86 LYS A N 1
ATOM 671 C CA . LYS A 1 86 ? 11.836 -1.554 14.352 1 92.19 86 LYS A CA 1
ATOM 672 C C . LYS A 1 86 ? 10.633 -1.34 15.266 1 92.19 86 LYS A C 1
ATOM 674 O O . LYS A 1 86 ? 10.773 -1.354 16.484 1 92.19 86 LYS A O 1
ATOM 679 N N . THR A 1 87 ? 9.469 -1.076 14.672 1 93.81 87 THR A N 1
ATOM 680 C CA . THR A 1 87 ? 8.195 -0.962 15.367 1 93.81 87 THR A CA 1
ATOM 681 C C . THR A 1 87 ? 7.266 -2.111 14.984 1 93.81 87 THR A C 1
ATOM 683 O O . THR A 1 87 ? 6.891 -2.25 13.812 1 93.81 87 THR A O 1
ATOM 686 N N . PRO A 1 88 ? 6.926 -2.902 16 1 95.44 88 PRO A N 1
ATOM 687 C CA . PRO A 1 88 ? 6.094 -4.07 15.695 1 95.44 88 PRO A CA 1
ATOM 688 C C . PRO A 1 88 ? 4.789 -3.695 14.992 1 95.44 88 PRO A C 1
ATOM 690 O O . PRO A 1 88 ? 4.098 -2.768 15.414 1 95.44 88 PRO A O 1
ATOM 693 N N . GLY A 1 89 ? 4.484 -4.41 13.93 1 96.56 89 GLY A N 1
ATOM 694 C CA . GLY A 1 89 ? 3.221 -4.238 13.227 1 96.56 89 GLY A CA 1
ATOM 695 C C . GLY A 1 89 ? 3.34 -3.387 11.977 1 96.56 89 GLY A C 1
ATOM 696 O O . GLY A 1 89 ? 2.488 -3.455 11.094 1 96.56 89 GLY A O 1
ATOM 697 N N . PHE A 1 90 ? 4.352 -2.602 11.797 1 98.5 90 PHE A N 1
ATOM 698 C CA . PHE A 1 90 ? 4.5 -1.701 10.656 1 98.5 90 PHE A CA 1
ATOM 699 C C . PHE A 1 90 ? 4.812 -2.482 9.391 1 98.5 90 PHE A C 1
ATOM 701 O O . PHE A 1 90 ? 4.539 -2.008 8.281 1 98.5 90 PHE A O 1
ATOM 708 N N . TRP A 1 91 ? 5.32 -3.75 9.578 1 98.75 91 TRP A N 1
ATOM 709 C CA . TRP A 1 91 ? 5.688 -4.551 8.414 1 98.75 91 TRP A CA 1
ATOM 710 C C . TRP A 1 91 ? 4.469 -4.816 7.535 1 98.75 91 TRP A C 1
ATOM 712 O O . TRP A 1 91 ? 4.594 -4.941 6.316 1 98.75 91 TRP A O 1
ATOM 722 N N . VAL A 1 92 ? 3.291 -4.883 8.109 1 98.88 92 VAL A N 1
ATOM 723 C CA . VAL A 1 92 ? 2.07 -5.113 7.348 1 98.88 92 VAL A CA 1
ATOM 724 C C . VAL A 1 92 ? 1.842 -3.957 6.379 1 98.88 92 VAL A C 1
ATOM 726 O O . VAL A 1 92 ? 1.52 -4.176 5.207 1 98.88 92 VAL A O 1
ATOM 729 N N . GLN A 1 93 ? 2.02 -2.773 6.883 1 98.88 93 GLN A N 1
ATOM 730 C CA . GLN A 1 93 ? 1.866 -1.576 6.062 1 98.88 93 GLN A CA 1
ATOM 731 C C . GLN A 1 93 ? 2.957 -1.493 5 1 98.88 93 GLN A C 1
ATOM 733 O O . GLN A 1 93 ? 2.674 -1.218 3.832 1 98.88 93 GLN A O 1
ATOM 738 N N . ASP A 1 94 ? 4.195 -1.788 5.434 1 98.88 94 ASP A N 1
ATOM 739 C CA . ASP A 1 94 ? 5.332 -1.748 4.52 1 98.88 94 ASP A CA 1
ATOM 740 C C . ASP A 1 94 ? 5.121 -2.703 3.344 1 98.88 94 ASP A C 1
ATOM 742 O O . ASP A 1 94 ? 5.277 -2.312 2.186 1 98.88 94 ASP A O 1
ATOM 746 N N . CYS A 1 95 ? 4.758 -3.916 3.648 1 98.94 95 CYS A N 1
ATOM 747 C CA . CYS A 1 95 ? 4.602 -4.938 2.619 1 98.94 95 CYS A CA 1
ATOM 748 C C . CYS A 1 95 ? 3.33 -4.707 1.811 1 98.94 95 CYS A C 1
ATOM 750 O O . CYS A 1 95 ? 3.254 -5.09 0.643 1 98.94 95 CYS A O 1
ATOM 752 N N . SER A 1 96 ? 2.309 -4.055 2.416 1 98.94 96 SER A N 1
ATOM 753 C CA . SER A 1 96 ? 1.12 -3.682 1.657 1 98.94 96 SER A CA 1
ATOM 754 C C . SER A 1 96 ? 1.445 -2.629 0.604 1 98.94 96 SER A C 1
ATOM 756 O O . SER A 1 96 ? 0.988 -2.723 -0.538 1 98.94 96 SER A O 1
ATOM 758 N N . ALA A 1 97 ? 2.203 -1.644 0.982 1 98.94 97 ALA A N 1
ATOM 759 C CA . ALA A 1 97 ? 2.645 -0.635 0.023 1 98.94 97 ALA A CA 1
ATOM 760 C C . ALA A 1 97 ? 3.467 -1.267 -1.098 1 98.94 97 ALA A C 1
ATOM 762 O O . ALA A 1 97 ? 3.297 -0.922 -2.27 1 98.94 97 ALA A O 1
ATOM 763 N N . ALA A 1 98 ? 4.336 -2.197 -0.723 1 98.94 98 ALA A N 1
ATOM 764 C CA . ALA A 1 98 ? 5.148 -2.9 -1.712 1 98.94 98 ALA A CA 1
ATOM 765 C C . ALA A 1 98 ? 4.277 -3.717 -2.66 1 98.94 98 ALA A C 1
ATOM 767 O O . ALA A 1 98 ? 4.52 -3.742 -3.869 1 98.94 98 ALA A O 1
ATOM 768 N N . THR A 1 99 ? 3.289 -4.406 -2.088 1 99 99 THR A N 1
ATOM 769 C CA . THR A 1 99 ? 2.363 -5.184 -2.902 1 99 99 THR A CA 1
ATOM 770 C C . THR A 1 99 ? 1.635 -4.289 -3.9 1 99 99 THR A C 1
ATOM 772 O O . THR A 1 99 ? 1.495 -4.641 -5.074 1 99 99 THR A O 1
ATOM 775 N N . GLN A 1 100 ? 1.199 -3.146 -3.424 1 98.94 100 GLN A N 1
ATOM 776 C CA . GLN A 1 100 ? 0.483 -2.23 -4.305 1 98.94 100 GLN A CA 1
ATOM 777 C C . GLN A 1 100 ? 1.396 -1.701 -5.406 1 98.94 100 GLN A C 1
ATOM 779 O O . GLN A 1 100 ? 0.981 -1.586 -6.562 1 98.94 100 GLN A O 1
ATOM 784 N N . ASN A 1 101 ? 2.641 -1.331 -5.043 1 98.94 101 ASN A N 1
ATOM 785 C CA . ASN A 1 101 ? 3.613 -0.957 -6.066 1 98.94 101 ASN A CA 1
ATOM 786 C C . ASN A 1 101 ? 3.77 -2.051 -7.117 1 98.94 101 ASN A C 1
ATOM 788 O O . ASN A 1 101 ? 3.799 -1.766 -8.32 1 98.94 101 ASN A O 1
ATOM 792 N N . LEU A 1 102 ? 3.898 -3.258 -6.672 1 98.94 102 LEU A N 1
ATOM 793 C CA . LEU A 1 102 ? 4.051 -4.422 -7.539 1 98.94 102 LEU A CA 1
ATOM 794 C C . LEU A 1 102 ? 2.893 -4.516 -8.523 1 98.94 102 LEU A C 1
ATOM 796 O O . LEU A 1 102 ? 3.107 -4.695 -9.727 1 98.94 102 LEU A O 1
ATOM 800 N N . MET A 1 103 ? 1.695 -4.344 -8.055 1 98.94 103 MET A N 1
ATOM 801 C CA . MET A 1 103 ? 0.506 -4.527 -8.883 1 98.94 103 MET A CA 1
ATOM 802 C C . MET A 1 103 ? 0.34 -3.369 -9.859 1 98.94 103 MET A C 1
ATOM 804 O O . MET A 1 103 ? -0.133 -3.561 -10.977 1 98.94 103 MET A O 1
ATOM 808 N N . LEU A 1 104 ? 0.723 -2.188 -9.453 1 98.88 104 LEU A N 1
ATOM 809 C CA . LEU A 1 104 ? 0.683 -1.051 -10.367 1 98.88 104 LEU A CA 1
ATOM 810 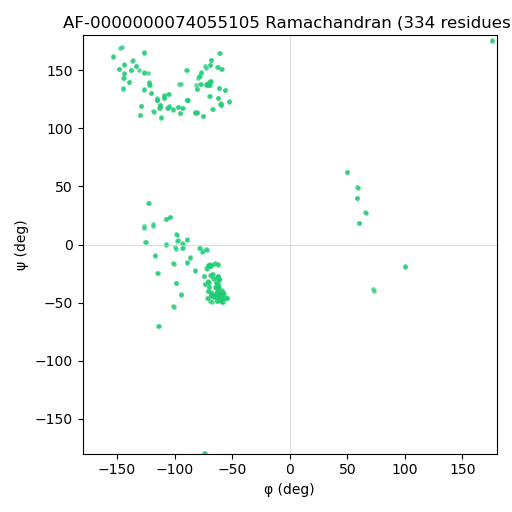C C . LEU A 1 104 ? 1.723 -1.204 -11.477 1 98.88 104 LEU A C 1
ATOM 812 O O . LEU A 1 104 ? 1.454 -0.886 -12.633 1 98.88 104 LEU A O 1
ATOM 816 N N . ALA A 1 105 ? 2.902 -1.667 -11.117 1 98.88 105 ALA A N 1
ATOM 817 C CA . ALA A 1 105 ? 3.93 -1.946 -12.117 1 98.88 105 ALA A CA 1
ATOM 818 C C . ALA A 1 105 ? 3.469 -3.027 -13.086 1 98.88 105 ALA A C 1
ATOM 820 O O . ALA A 1 105 ? 3.732 -2.943 -14.289 1 98.88 105 ALA A O 1
ATOM 821 N N . ALA A 1 106 ? 2.791 -4.059 -12.578 1 98.88 106 ALA A N 1
ATOM 822 C CA . ALA A 1 106 ? 2.232 -5.094 -13.438 1 98.88 106 ALA A CA 1
ATOM 823 C C . ALA A 1 106 ? 1.259 -4.5 -14.453 1 98.88 106 ALA A C 1
ATOM 825 O O . ALA A 1 106 ? 1.34 -4.793 -15.648 1 98.88 106 ALA A O 1
ATOM 826 N N . ARG A 1 107 ? 0.409 -3.639 -13.969 1 98.5 107 ARG A N 1
ATOM 827 C CA . ARG A 1 107 ? -0.534 -2.967 -14.859 1 98.5 107 ARG A CA 1
ATOM 828 C C . ARG A 1 107 ? 0.198 -2.197 -15.953 1 98.5 107 ARG A C 1
ATOM 830 O O . ARG A 1 107 ? -0.219 -2.211 -17.109 1 98.5 107 ARG A O 1
ATOM 837 N N . ALA A 1 108 ? 1.24 -1.551 -15.547 1 97.75 108 ALA A N 1
ATOM 838 C CA . ALA A 1 108 ? 2.023 -0.743 -16.484 1 97.75 108 ALA A CA 1
ATOM 839 C C . ALA A 1 108 ? 2.629 -1.609 -17.578 1 97.75 108 ALA A C 1
ATOM 841 O O . ALA A 1 108 ? 2.848 -1.14 -18.703 1 97.75 108 ALA A O 1
ATOM 842 N N . ARG A 1 109 ? 2.861 -2.838 -17.297 1 98.12 109 ARG A N 1
ATOM 843 C CA . ARG A 1 109 ? 3.459 -3.771 -18.234 1 98.12 109 ARG A CA 1
ATOM 844 C C . ARG A 1 109 ? 2.393 -4.625 -18.922 1 98.12 109 ARG A C 1
ATOM 846 O O . ARG A 1 109 ? 2.707 -5.641 -19.547 1 98.12 109 ARG A O 1
ATOM 853 N N . ASN A 1 110 ? 1.127 -4.27 -18.688 1 97.94 110 ASN A N 1
ATOM 854 C CA . ASN A 1 110 ? -0.042 -4.941 -19.25 1 97.94 110 ASN A CA 1
ATOM 855 C C . ASN A 1 110 ? -0.178 -6.367 -18.719 1 97.94 110 ASN A C 1
ATOM 857 O O . ASN A 1 110 ? -0.623 -7.258 -19.438 1 97.94 110 ASN A O 1
ATOM 861 N N . LEU A 1 111 ? 0.311 -6.57 -17.609 1 98.75 111 LEU A N 1
ATOM 862 C CA . LEU A 1 111 ? 0.076 -7.805 -16.859 1 98.75 111 LEU A CA 1
ATOM 863 C C . LEU A 1 111 ? -1.087 -7.645 -15.891 1 98.75 111 LEU A C 1
ATOM 865 O O . LEU A 1 111 ? -1.257 -6.582 -15.289 1 98.75 111 LEU A O 1
ATOM 869 N N . GLY A 1 112 ? -1.932 -8.664 -15.797 1 98.62 112 GLY A N 1
ATOM 870 C CA . GLY A 1 112 ? -2.984 -8.727 -14.797 1 98.62 112 GLY A CA 1
ATOM 871 C C . GLY A 1 112 ? -2.541 -9.391 -13.5 1 98.62 112 GLY A C 1
ATOM 872 O O . GLY A 1 112 ? -1.677 -10.266 -13.516 1 98.62 112 GLY A O 1
ATOM 873 N N . SER A 1 113 ? -3.098 -9.008 -12.43 1 98.88 113 SER A N 1
ATOM 874 C CA . SER A 1 113 ? -2.746 -9.562 -11.125 1 98.88 113 SER A CA 1
ATOM 875 C C . SER A 1 113 ? -3.914 -9.469 -10.148 1 98.88 113 SER A C 1
ATOM 877 O O . SER A 1 113 ? -4.867 -8.719 -10.383 1 98.88 113 SER A O 1
ATOM 879 N N . VAL A 1 114 ? -3.854 -10.227 -9.117 1 98.88 114 VAL A N 1
ATOM 880 C CA . VAL A 1 114 ? -4.844 -10.141 -8.055 1 98.88 114 VAL A CA 1
ATOM 881 C C . VAL A 1 114 ? -4.18 -10.414 -6.703 1 98.88 114 VAL A C 1
ATOM 883 O O . VAL A 1 114 ? -3.316 -11.289 -6.594 1 98.88 114 VAL A O 1
ATOM 886 N N . TRP A 1 115 ? -4.523 -9.547 -5.75 1 98.88 115 TRP A N 1
ATOM 887 C CA . TRP A 1 115 ? -4.098 -9.68 -4.359 1 98.88 115 TRP A CA 1
ATOM 888 C C . TRP A 1 115 ? -4.969 -10.68 -3.611 1 98.88 115 TRP A C 1
ATOM 890 O O . TRP A 1 115 ? -6.156 -10.438 -3.391 1 98.88 115 TRP A O 1
ATOM 900 N N . CYS A 1 116 ? -4.43 -11.781 -3.195 1 98.81 116 CYS A N 1
ATOM 901 C CA . CYS A 1 116 ? -5.074 -12.75 -2.318 1 98.81 116 CYS A CA 1
ATOM 902 C C . CYS A 1 116 ? -4.492 -12.688 -0.912 1 98.81 116 CYS A C 1
ATOM 904 O O . CYS A 1 116 ? -3.32 -13 -0.707 1 98.81 116 CYS A O 1
ATOM 906 N N . GLY A 1 117 ? -5.34 -12.352 0.026 1 98.56 117 GLY A N 1
ATOM 907 C CA . GLY A 1 117 ? -4.891 -12.078 1.382 1 98.56 117 GLY A CA 1
ATOM 908 C C . GLY A 1 117 ? -4.445 -13.32 2.127 1 98.56 117 GLY A C 1
ATOM 909 O O . GLY A 1 117 ? -5.074 -14.375 2.016 1 98.56 117 GLY A O 1
ATOM 910 N N . LEU A 1 118 ? -3.332 -13.203 2.846 1 98.81 118 LEU A N 1
ATOM 911 C CA . LEU A 1 118 ? -2.859 -14.25 3.744 1 98.81 118 LEU A CA 1
ATOM 912 C C . LEU A 1 118 ? -2.914 -13.789 5.195 1 98.81 118 LEU A C 1
ATOM 914 O O . LEU A 1 118 ? -3.725 -14.281 5.98 1 98.81 118 LEU A O 1
ATOM 918 N N . HIS A 1 119 ? -2.051 -12.867 5.535 1 98.44 119 HIS A N 1
ATOM 919 C CA . HIS A 1 119 ? -2.051 -12.297 6.875 1 98.44 119 HIS A CA 1
ATOM 920 C C . HIS A 1 119 ? -3.277 -11.414 7.098 1 98.44 119 HIS A C 1
ATOM 922 O O . HIS A 1 119 ? -3.689 -10.68 6.199 1 98.44 119 HIS A O 1
ATOM 928 N N . PRO A 1 120 ? -3.902 -11.523 8.242 1 98.19 120 PRO A N 1
ATOM 929 C CA . PRO A 1 120 ? -3.498 -12.211 9.469 1 98.19 120 PRO A CA 1
ATOM 930 C C . PRO A 1 120 ? -4.238 -13.531 9.68 1 98.19 120 PRO A C 1
ATOM 932 O O . PRO A 1 120 ? -4.355 -14 10.812 1 98.19 120 PRO A O 1
ATOM 935 N N . VAL A 1 121 ? -4.727 -14.133 8.664 1 98.31 121 VAL A N 1
ATOM 936 C CA . VAL A 1 121 ? -5.539 -15.336 8.812 1 98.31 121 VAL A CA 1
ATOM 937 C C . VAL A 1 121 ? -4.637 -16.562 8.961 1 98.31 121 VAL A C 1
ATOM 939 O O . VAL A 1 121 ? -4.043 -17.016 7.984 1 98.31 121 VAL A O 1
ATOM 942 N N . GLU A 1 122 ? -4.633 -17.203 10.109 1 98.19 122 GLU A N 1
ATOM 943 C CA . GLU A 1 122 ? -3.703 -18.281 10.43 1 98.19 122 GLU A CA 1
ATOM 944 C C . GLU A 1 122 ? -3.885 -19.469 9.492 1 98.19 122 GLU A C 1
ATOM 946 O O . GLU A 1 122 ? -2.906 -20.078 9.062 1 98.19 122 GLU A O 1
ATOM 951 N N . ASP A 1 123 ? -5.102 -19.766 9.18 1 98.06 123 ASP A N 1
ATOM 952 C CA . ASP A 1 123 ? -5.414 -20.906 8.328 1 98.06 123 ASP A CA 1
ATOM 953 C C . ASP A 1 123 ? -4.879 -20.719 6.914 1 98.06 123 ASP A C 1
ATOM 955 O O . ASP A 1 123 ? -4.754 -21.672 6.152 1 98.06 123 ASP A O 1
ATOM 959 N N . ARG A 1 124 ? -4.547 -19.531 6.574 1 98.56 124 ARG A N 1
ATOM 960 C CA . ARG A 1 124 ? -3.963 -19.234 5.27 1 98.56 124 ARG A CA 1
ATOM 961 C C . ARG A 1 124 ? -2.445 -19.125 5.363 1 98.56 124 ARG A C 1
ATOM 963 O O . ARG A 1 124 ? -1.728 -19.562 4.457 1 98.56 124 ARG A O 1
ATOM 970 N N . ILE A 1 125 ? -2.006 -18.625 6.508 1 98.75 125 ILE A N 1
ATOM 971 C CA . ILE A 1 125 ? -0.586 -18.359 6.707 1 98.75 125 ILE A CA 1
ATOM 972 C C . ILE A 1 125 ? 0.172 -19.672 6.84 1 98.75 125 ILE A C 1
ATOM 974 O O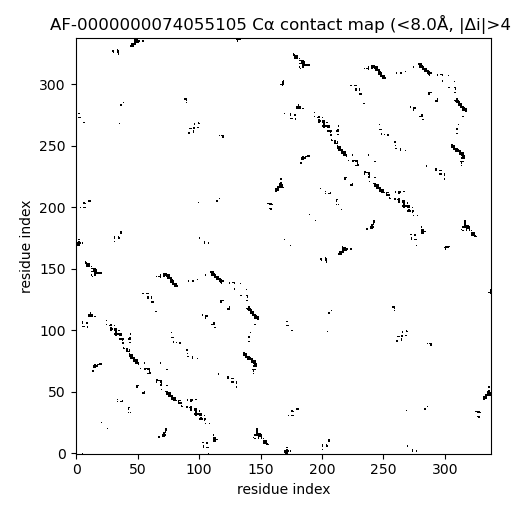 . ILE A 1 125 ? 1.193 -19.875 6.18 1 98.75 125 ILE A O 1
ATOM 978 N N . LEU A 1 126 ? -0.313 -20.562 7.609 1 98.62 126 LEU A N 1
ATOM 979 C CA . LEU A 1 126 ? 0.422 -21.766 8 1 98.62 126 LEU A CA 1
ATOM 980 C C . LEU A 1 126 ? 0.725 -22.625 6.785 1 98.62 126 LEU A C 1
ATOM 982 O O . LEU A 1 126 ? 1.872 -23.031 6.574 1 98.62 126 LEU A O 1
ATOM 986 N N . PRO A 1 127 ? -0.299 -22.891 5.93 1 98.81 127 PRO A N 1
ATOM 987 C CA . PRO A 1 127 ? 0.012 -23.719 4.754 1 98.81 127 PRO A CA 1
ATOM 988 C C . PRO A 1 127 ? 1.042 -23.062 3.836 1 98.81 127 PRO A C 1
ATOM 990 O O . PRO A 1 127 ? 1.889 -23.75 3.262 1 98.81 127 PRO A O 1
ATOM 993 N N . VAL A 1 128 ? 0.99 -21.766 3.699 1 98.88 128 VAL A N 1
ATOM 994 C CA . VAL A 1 128 ? 1.922 -21.062 2.824 1 98.88 128 VAL A CA 1
ATOM 995 C C . VAL A 1 128 ? 3.338 -21.156 3.389 1 98.88 128 VAL A C 1
ATOM 997 O O . VAL A 1 128 ? 4.293 -21.391 2.645 1 98.88 128 VAL A O 1
ATOM 1000 N N . ARG A 1 129 ? 3.471 -20.984 4.676 1 98.88 129 ARG A N 1
ATOM 1001 C CA . ARG A 1 129 ? 4.773 -21.109 5.324 1 98.88 129 ARG A CA 1
ATOM 1002 C C . ARG A 1 129 ? 5.359 -22.5 5.09 1 98.88 129 ARG A C 1
ATOM 1004 O O . ARG A 1 129 ? 6.551 -22.641 4.809 1 98.88 129 ARG A O 1
ATOM 1011 N N . GLU A 1 130 ? 4.516 -23.484 5.176 1 98.81 130 GLU A N 1
ATOM 1012 C CA . GLU A 1 130 ? 4.949 -24.859 5 1 98.81 130 GLU A CA 1
ATOM 1013 C C . GLU A 1 130 ? 5.352 -25.141 3.553 1 98.81 130 GLU A C 1
ATOM 1015 O O . GLU A 1 130 ? 6.438 -25.656 3.293 1 98.81 130 GLU A O 1
ATOM 1020 N N . ILE A 1 131 ? 4.535 -24.766 2.643 1 98.94 131 ILE A N 1
ATOM 1021 C CA . ILE A 1 131 ? 4.738 -25.047 1.228 1 98.94 131 ILE A CA 1
ATOM 1022 C C . ILE A 1 131 ? 6.012 -24.375 0.737 1 98.94 131 ILE A C 1
ATOM 1024 O O . ILE A 1 131 ? 6.781 -24.953 -0.032 1 98.94 131 ILE A O 1
ATOM 1028 N N . LEU A 1 132 ? 6.258 -23.156 1.272 1 98.94 132 LEU A N 1
ATOM 1029 C CA . LEU A 1 132 ? 7.355 -22.344 0.749 1 98.94 132 LEU A CA 1
ATOM 1030 C C . LEU A 1 132 ? 8.586 -22.469 1.637 1 98.94 132 LEU A C 1
ATOM 1032 O O . LEU A 1 132 ? 9.633 -21.891 1.336 1 98.94 132 LEU A O 1
ATOM 1036 N N . ASN A 1 133 ? 8.477 -23.172 2.717 1 98.88 133 ASN A N 1
ATOM 1037 C CA . ASN A 1 133 ? 9.578 -23.359 3.662 1 98.88 133 ASN A CA 1
ATOM 1038 C C . ASN A 1 133 ? 10.07 -22.031 4.219 1 98.88 133 ASN A C 1
ATOM 1040 O O . ASN A 1 133 ? 11.273 -21.75 4.195 1 98.88 133 ASN A O 1
ATOM 1044 N N . LEU A 1 134 ? 9.172 -21.234 4.648 1 98.94 134 LEU A N 1
ATOM 1045 C CA . LEU A 1 134 ? 9.555 -19.938 5.191 1 98.94 134 LEU A CA 1
ATOM 1046 C C . LEU A 1 134 ? 10.227 -20.094 6.551 1 98.94 134 LEU A C 1
ATOM 1048 O O . LEU A 1 134 ? 9.773 -20.875 7.391 1 98.94 134 LEU A O 1
ATOM 1052 N N . PRO A 1 135 ? 11.273 -19.344 6.742 1 98.81 135 PRO A N 1
ATOM 1053 C CA . PRO A 1 135 ? 11.852 -19.328 8.086 1 98.81 135 PRO A CA 1
ATOM 1054 C C . PRO A 1 135 ? 10.867 -18.797 9.141 1 98.81 135 PRO A C 1
ATOM 1056 O O . PRO A 1 135 ? 9.906 -18.109 8.805 1 98.81 135 PRO A O 1
ATOM 1059 N N . ASP A 1 136 ? 11.133 -19.016 10.406 1 98.31 136 ASP A N 1
ATOM 1060 C CA . ASP A 1 136 ? 10.234 -18.688 11.508 1 98.31 136 ASP A CA 1
ATOM 1061 C C . ASP A 1 136 ? 10.008 -17.172 11.594 1 98.31 136 ASP A C 1
ATOM 1063 O O . ASP A 1 136 ? 8.93 -16.719 11.977 1 98.31 136 ASP A O 1
ATOM 1067 N N . ASN A 1 137 ? 11.039 -16.453 11.234 1 98.5 137 ASN A N 1
ATOM 1068 C CA . ASN A 1 137 ? 10.961 -15 11.398 1 98.5 137 ASN A CA 1
ATOM 1069 C C . ASN A 1 137 ? 10.367 -14.328 10.164 1 98.5 137 ASN A C 1
ATOM 1071 O O . ASN A 1 137 ? 10.32 -13.102 10.086 1 98.5 137 ASN A O 1
ATOM 1075 N N . VAL A 1 138 ? 9.938 -15.117 9.203 1 98.81 138 VAL A N 1
ATOM 1076 C CA . VAL A 1 138 ? 9.391 -14.562 7.965 1 98.81 138 VAL A CA 1
ATOM 1077 C C . VAL A 1 138 ? 7.883 -14.797 7.914 1 98.81 138 VAL A C 1
ATOM 1079 O O . VAL A 1 138 ? 7.418 -15.93 8.062 1 98.81 138 VAL A O 1
ATOM 1082 N N . MET A 1 139 ? 7.145 -13.742 7.711 1 98.88 139 MET A N 1
ATOM 1083 C CA . MET A 1 139 ? 5.684 -13.781 7.684 1 98.88 139 MET A CA 1
ATOM 1084 C C . MET A 1 139 ? 5.16 -13.414 6.301 1 98.88 139 MET A C 1
ATOM 1086 O O . MET A 1 139 ? 5.496 -12.359 5.766 1 98.88 139 MET A O 1
ATOM 1090 N N . PRO A 1 140 ? 4.355 -14.289 5.719 1 98.94 140 PRO A N 1
ATOM 1091 C CA . PRO A 1 140 ? 3.744 -13.922 4.441 1 98.94 140 PRO A CA 1
ATOM 1092 C C . PRO A 1 140 ? 2.562 -12.969 4.602 1 98.94 140 PRO A C 1
ATOM 1094 O O . PRO A 1 140 ? 1.762 -13.125 5.527 1 98.94 140 PRO A O 1
ATOM 1097 N N . LEU A 1 141 ? 2.465 -12.016 3.801 1 98.94 141 LEU A N 1
ATOM 1098 C CA . LEU A 1 141 ? 1.386 -11.031 3.826 1 98.94 141 LEU A CA 1
ATOM 1099 C C . LEU A 1 141 ? 0.339 -11.352 2.762 1 98.94 141 LEU A C 1
ATOM 1101 O O . LEU A 1 141 ? -0.856 -11.398 3.057 1 98.94 141 LEU A O 1
ATOM 1105 N N . SER A 1 142 ? 0.785 -11.5 1.539 1 98.81 142 SER A N 1
ATOM 1106 C CA . SER A 1 142 ? -0.128 -11.594 0.405 1 98.81 142 SER A CA 1
ATOM 1107 C C . SER A 1 142 ? 0.396 -12.57 -0.647 1 98.81 142 SER A C 1
ATOM 1109 O O . SER A 1 142 ? 1.603 -12.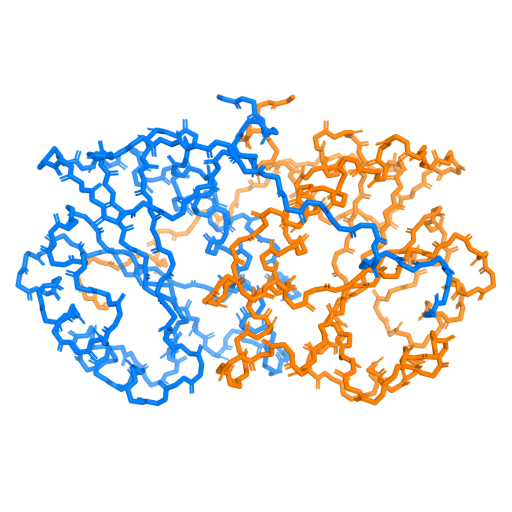805 -0.732 1 98.81 142 SER A O 1
ATOM 1111 N N . LEU A 1 143 ? -0.437 -13.195 -1.285 1 98.88 143 LEU A N 1
ATOM 1112 C CA . LEU A 1 143 ? -0.233 -13.977 -2.496 1 98.88 143 LEU A CA 1
ATOM 1113 C C . LEU A 1 143 ? -0.766 -13.242 -3.719 1 98.88 143 LEU A C 1
ATOM 1115 O O . LEU A 1 143 ? -1.952 -12.914 -3.781 1 98.88 143 LEU A O 1
ATOM 1119 N N . VAL A 1 144 ? 0.124 -12.938 -4.672 1 98.94 144 VAL A N 1
ATOM 1120 C CA . VAL A 1 144 ? -0.274 -12.219 -5.875 1 98.94 144 VAL A CA 1
ATOM 1121 C C . VAL A 1 144 ? -0.16 -13.133 -7.09 1 98.94 144 VAL A C 1
ATOM 1123 O O . VAL A 1 144 ? 0.946 -13.477 -7.52 1 98.94 144 VAL A O 1
ATOM 1126 N N . ALA A 1 145 ? -1.272 -13.531 -7.633 1 98.94 145 ALA A N 1
ATOM 1127 C CA . ALA A 1 145 ? -1.289 -14.234 -8.906 1 98.94 145 ALA A CA 1
ATOM 1128 C C . ALA A 1 145 ? -1.179 -13.266 -10.078 1 98.94 145 ALA A C 1
ATOM 1130 O O . ALA A 1 145 ? -1.827 -12.211 -10.086 1 98.94 145 ALA A O 1
ATOM 1131 N N . LEU A 1 146 ? -0.335 -13.57 -11.008 1 98.56 146 LEU A N 1
ATOM 1132 C CA . LEU A 1 146 ? -0.121 -12.609 -12.078 1 98.56 146 LEU A CA 1
ATOM 1133 C C . LEU A 1 146 ? 0.207 -13.32 -13.391 1 98.56 146 LEU A C 1
ATOM 1135 O O . LEU A 1 146 ? 0.766 -14.414 -13.383 1 98.56 146 LEU A O 1
ATOM 1139 N N . GLY A 1 147 ? -0.146 -12.68 -14.523 1 98.88 147 GLY A N 1
ATOM 1140 C CA . GLY A 1 147 ? 0.069 -13.156 -15.883 1 98.88 147 GLY A CA 1
ATOM 1141 C C . GLY A 1 147 ? -0.531 -12.25 -16.938 1 98.88 147 GLY A C 1
ATOM 1142 O O . GLY A 1 147 ? -1.126 -11.219 -16.609 1 98.88 147 GLY A O 1
ATOM 1143 N N . HIS A 1 148 ? -0.262 -12.625 -18.188 1 98.88 148 HIS A N 1
ATOM 1144 C CA . HIS A 1 148 ? -0.956 -11.93 -19.266 1 98.88 148 HIS A CA 1
ATOM 1145 C C . HIS A 1 148 ? -2.465 -12.133 -19.172 1 98.88 148 HIS A C 1
ATOM 1147 O O . HIS A 1 148 ? -2.939 -13.266 -19.078 1 98.88 148 HIS A O 1
ATOM 1153 N N . PRO A 1 149 ? -3.189 -11.031 -19.156 1 98.62 149 PRO A N 1
ATOM 1154 C CA . PRO A 1 149 ? -4.613 -11.133 -18.844 1 98.62 149 PRO A CA 1
ATOM 1155 C C . PRO A 1 149 ? -5.422 -11.805 -19.953 1 98.62 149 PRO A C 1
ATOM 1157 O O . PRO A 1 149 ? -5.191 -11.539 -21.141 1 98.62 149 PRO A O 1
ATOM 1160 N N . ALA A 1 150 ? -6.336 -12.664 -19.594 1 98.44 150 ALA A N 1
ATOM 1161 C CA . ALA A 1 150 ? -7.336 -13.25 -20.484 1 98.44 150 ALA A CA 1
ATOM 1162 C C . ALA A 1 150 ? -8.727 -12.68 -20.203 1 98.44 150 ALA A C 1
ATOM 1164 O O . ALA A 1 150 ? -9.727 -13.383 -20.328 1 98.44 150 ALA A O 1
ATOM 1165 N N . GLN A 1 151 ? -8.789 -11.492 -19.578 1 96.94 151 GLN A N 1
ATOM 1166 C CA . GLN A 1 151 ? -9.961 -10.648 -19.359 1 96.94 151 GLN A CA 1
ATOM 1167 C C . GLN A 1 151 ? -9.586 -9.172 -19.453 1 96.94 151 GLN A C 1
ATOM 1169 O O . GLN A 1 151 ? -8.414 -8.812 -19.328 1 96.94 151 GLN A O 1
ATOM 1174 N N . PRO A 1 152 ? -10.5 -8.383 -19.781 1 94.25 152 PRO A N 1
ATOM 1175 C CA . PRO A 1 152 ? -10.164 -6.973 -19.984 1 94.25 152 PRO A CA 1
ATOM 1176 C C . PRO A 1 152 ? -9.891 -6.234 -18.672 1 94.25 152 PRO A C 1
ATOM 1178 O O . PRO A 1 152 ? -10.367 -6.652 -17.609 1 94.25 152 PRO A O 1
ATOM 1181 N N . PHE A 1 153 ? -9.062 -5.246 -18.891 1 92.31 153 PHE A N 1
ATOM 1182 C CA . PHE A 1 153 ? -9.008 -4.25 -17.812 1 92.31 153 PHE A CA 1
ATOM 1183 C C . PHE A 1 153 ? -10.188 -3.291 -17.906 1 92.31 153 PHE A C 1
ATOM 1185 O O . PHE A 1 153 ? -10.734 -3.074 -18.984 1 92.31 153 PHE A O 1
ATOM 1192 N N . SER A 1 154 ? -10.656 -2.92 -16.859 1 88.69 154 SER A N 1
ATOM 1193 C CA . SER A 1 154 ? -11.75 -1.956 -16.875 1 88.69 154 SER A CA 1
ATOM 1194 C C . SER A 1 154 ? -11.477 -0.797 -15.922 1 88.69 154 SER A C 1
ATOM 1196 O O . SER A 1 154 ? -10.758 -0.958 -14.93 1 88.69 154 SER A O 1
ATOM 1198 N N . GLU A 1 155 ? -12.031 0.276 -16.328 1 87.38 155 GLU A N 1
ATOM 1199 C CA . GLU A 1 155 ? -11.961 1.413 -15.422 1 87.38 155 GLU A CA 1
ATOM 1200 C C . GLU A 1 155 ? -13 1.301 -14.312 1 87.38 155 GLU A C 1
ATOM 1202 O O . GLU A 1 155 ? -14.07 0.725 -14.523 1 87.38 155 GLU A O 1
ATOM 1207 N N . ALA A 1 156 ? -12.562 1.75 -13.273 1 84.62 156 ALA A N 1
ATOM 1208 C CA . ALA A 1 156 ? -13.508 1.816 -12.164 1 84.62 156 ALA A CA 1
ATOM 1209 C C . ALA A 1 156 ? -13.57 3.225 -11.578 1 84.62 156 ALA A C 1
ATOM 1211 O O . ALA A 1 156 ? -12.633 4.012 -11.742 1 84.62 156 ALA A O 1
ATOM 1212 N N . ASP A 1 157 ? -14.758 3.535 -11.109 1 87 157 ASP A N 1
ATOM 1213 C CA . ASP A 1 157 ? -14.93 4.727 -10.289 1 87 157 ASP A CA 1
ATOM 1214 C C . ASP A 1 157 ? -15.414 4.367 -8.891 1 87 157 ASP A C 1
ATOM 1216 O O . ASP A 1 157 ? -16.547 3.889 -8.727 1 87 157 ASP A O 1
ATOM 1220 N N . ARG A 1 158 ? -14.562 4.637 -7.977 1 93.5 158 ARG A N 1
ATOM 1221 C CA . ARG A 1 158 ? -14.867 4.301 -6.586 1 93.5 158 ARG A CA 1
ATOM 1222 C C . ARG A 1 158 ? -14.891 5.547 -5.715 1 93.5 158 ARG A C 1
ATOM 1224 O O . ARG A 1 158 ? -14.852 5.453 -4.484 1 93.5 158 ARG A O 1
ATOM 1231 N N . PHE A 1 159 ? -15 6.699 -6.383 1 96.19 159 PHE A N 1
ATOM 1232 C CA . PHE A 1 159 ? -14.945 7.941 -5.621 1 96.19 159 PHE A CA 1
ATOM 1233 C C . PHE A 1 159 ? -16.203 8.109 -4.773 1 96.19 159 PHE A C 1
ATOM 1235 O O . PHE A 1 159 ? -17.312 8.078 -5.297 1 96.19 159 PHE A O 1
ATOM 1242 N N . ARG A 1 160 ? -16 8.336 -3.531 1 97.25 160 ARG A N 1
ATOM 1243 C CA . ARG A 1 160 ? -17.078 8.609 -2.578 1 97.25 160 ARG A CA 1
ATOM 1244 C C . ARG A 1 160 ? -16.781 9.859 -1.763 1 97.25 160 ARG A C 1
ATOM 1246 O O . ARG A 1 160 ? -15.969 9.828 -0.834 1 97.25 160 ARG A O 1
ATOM 1253 N N . ALA A 1 161 ? -17.531 10.883 -1.995 1 97.19 161 ALA A N 1
ATOM 1254 C CA . ALA A 1 161 ? -17.328 12.156 -1.31 1 97.19 161 ALA A CA 1
ATOM 1255 C C . ALA A 1 161 ? -17.609 12.031 0.184 1 97.19 161 ALA A C 1
ATOM 1257 O O . ALA A 1 161 ? -17.031 12.75 0.998 1 97.19 161 ALA A O 1
ATOM 1258 N N . ASP A 1 162 ? -18.516 11.125 0.544 1 98.12 162 ASP A N 1
ATOM 1259 C CA . ASP A 1 162 ? -18.906 10.969 1.941 1 98.12 162 ASP A CA 1
ATOM 1260 C C . ASP A 1 162 ? -17.781 10.32 2.756 1 98.12 162 ASP A C 1
ATOM 1262 O O . ASP A 1 162 ? -17.875 10.234 3.982 1 98.12 162 ASP A O 1
ATOM 1266 N N . ARG A 1 163 ? -16.688 9.914 2.072 1 98.56 163 ARG A N 1
ATOM 1267 C CA . ARG A 1 163 ? -15.523 9.359 2.758 1 98.56 163 ARG A CA 1
ATOM 1268 C C . ARG A 1 163 ? -14.492 10.445 3.061 1 98.56 163 ARG A C 1
ATOM 1270 O O . ARG A 1 163 ? -13.422 10.156 3.596 1 98.56 163 ARG A O 1
ATOM 1277 N N . ILE A 1 164 ? -14.797 11.648 2.684 1 98.81 164 ILE A N 1
ATOM 1278 C CA . ILE A 1 164 ? -13.867 12.758 2.879 1 98.81 164 ILE A CA 1
ATOM 1279 C C . ILE A 1 164 ? -14.398 13.68 3.973 1 98.81 164 ILE A C 1
ATOM 1281 O O . ILE A 1 164 ? -15.562 14.094 3.939 1 98.81 164 ILE A O 1
ATOM 1285 N N . HIS A 1 165 ? -13.586 13.961 4.914 1 98.88 165 HIS A N 1
ATOM 1286 C CA . HIS A 1 165 ? -13.883 14.867 6.02 1 98.88 165 HIS A CA 1
ATOM 1287 C C . HIS A 1 165 ? -12.883 16.016 6.082 1 98.88 165 HIS A C 1
ATOM 1289 O O . HIS A 1 165 ? -11.68 15.805 5.914 1 98.88 165 HIS A O 1
ATOM 1295 N N . ASN A 1 166 ? -13.375 17.203 6.32 1 98.62 166 ASN A N 1
ATOM 1296 C CA . ASN A 1 166 ? -12.523 18.391 6.309 1 9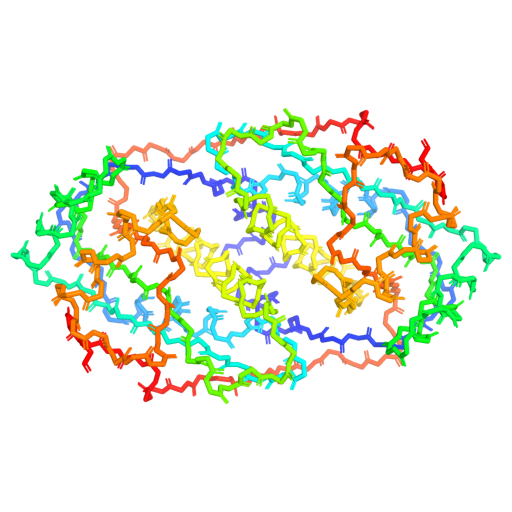8.62 166 ASN A CA 1
ATOM 1297 C C . ASN A 1 166 ? -12.172 18.844 7.723 1 98.62 166 ASN A C 1
ATOM 1299 O O . ASN A 1 166 ? -13.062 19.188 8.508 1 98.62 166 ASN A O 1
ATOM 1303 N N . ASP A 1 167 ? -10.914 18.797 8.055 1 98.69 167 ASP A N 1
ATOM 1304 C CA . ASP A 1 167 ? -10.266 19.25 9.273 1 98.69 167 ASP A CA 1
ATOM 1305 C C . ASP A 1 167 ? -10.586 18.344 10.453 1 98.69 167 ASP A C 1
ATOM 1307 O O . ASP A 1 167 ? -9.711 18.016 11.266 1 98.69 167 ASP A O 1
ATOM 1311 N N . ARG A 1 168 ? -11.789 17.906 10.492 1 97.94 168 ARG A N 1
ATOM 1312 C CA . ARG A 1 168 ? -12.242 16.953 11.5 1 97.94 168 ARG A CA 1
ATOM 1313 C C . ARG A 1 168 ? -13.305 16.031 10.93 1 97.94 168 ARG A C 1
ATOM 1315 O O . ARG A 1 168 ? -13.828 16.266 9.836 1 97.94 168 ARG A O 1
ATOM 1322 N N . TRP A 1 169 ? -13.602 15.023 11.688 1 98 169 TRP A N 1
ATOM 1323 C CA . TRP A 1 169 ? -14.617 14.078 11.25 1 98 169 TRP A CA 1
ATOM 1324 C C . TRP A 1 169 ? -15.992 14.734 11.219 1 98 169 TRP A C 1
ATOM 1326 O O . TRP A 1 169 ? -16.766 14.508 10.289 1 98 169 TRP A O 1
ATOM 1336 N N . MET B 1 1 ? 2.459 12.023 -15.93 1 94.38 1 MET B N 1
ATOM 1337 C CA . MET B 1 1 ? 3.74 11.406 -15.594 1 94.38 1 MET B CA 1
ATOM 1338 C C . MET B 1 1 ? 3.713 9.906 -15.867 1 94.38 1 MET B C 1
ATOM 1340 O O . MET B 1 1 ? 2.689 9.258 -15.656 1 94.38 1 MET B O 1
ATOM 1344 N N . ASP B 1 2 ? 4.863 9.383 -16.266 1 96.69 2 ASP B N 1
ATOM 1345 C CA . ASP B 1 2 ? 5.008 7.941 -16.422 1 96.69 2 ASP B CA 1
ATOM 1346 C C . ASP B 1 2 ? 4.957 7.227 -15.078 1 96.69 2 ASP B C 1
ATOM 1348 O O . ASP B 1 2 ? 5.535 7.699 -14.102 1 96.69 2 ASP B O 1
ATOM 1352 N N . ILE B 1 3 ? 4.305 6.066 -15.031 1 97.31 3 ILE B N 1
ATOM 1353 C CA . ILE B 1 3 ? 4.102 5.344 -13.773 1 97.31 3 ILE B CA 1
ATOM 1354 C C . ILE B 1 3 ? 5.453 4.953 -13.18 1 97.31 3 ILE B C 1
ATOM 1356 O O . ILE B 1 3 ? 5.645 5.023 -11.961 1 97.31 3 ILE B O 1
ATOM 1360 N N . PHE B 1 4 ? 6.438 4.504 -13.922 1 96.62 4 PHE B N 1
ATOM 1361 C CA . PHE B 1 4 ? 7.715 4.082 -13.359 1 96.62 4 PHE B CA 1
ATOM 1362 C C . PHE B 1 4 ? 8.508 5.281 -12.852 1 96.62 4 PHE B C 1
ATOM 1364 O O . PHE B 1 4 ? 9.242 5.176 -11.867 1 96.62 4 PHE B O 1
ATOM 1371 N N . GLU B 1 5 ? 8.32 6.383 -13.523 1 96.5 5 GLU B N 1
ATOM 1372 C CA . GLU B 1 5 ? 8.906 7.594 -12.961 1 96.5 5 GLU B CA 1
ATOM 1373 C C . GLU B 1 5 ? 8.344 7.887 -11.57 1 96.5 5 GLU B C 1
ATOM 1375 O O . GLU B 1 5 ? 9.094 8.195 -10.648 1 96.5 5 GLU B O 1
ATOM 1380 N N . ALA B 1 6 ? 7.039 7.805 -11.43 1 97.56 6 ALA B N 1
ATOM 1381 C CA . ALA B 1 6 ? 6.406 8.047 -10.141 1 97.56 6 ALA B CA 1
ATOM 1382 C C . ALA B 1 6 ? 6.891 7.039 -9.094 1 97.56 6 ALA B C 1
ATOM 1384 O O . ALA B 1 6 ? 7.254 7.418 -7.98 1 97.56 6 ALA B O 1
ATOM 1385 N N . LEU B 1 7 ? 6.926 5.777 -9.484 1 97.62 7 LEU B N 1
ATOM 1386 C CA . LEU B 1 7 ? 7.332 4.703 -8.586 1 97.62 7 LEU B CA 1
ATOM 1387 C C . LEU B 1 7 ? 8.789 4.871 -8.156 1 97.62 7 LEU B C 1
ATOM 1389 O O . LEU B 1 7 ? 9.133 4.621 -7 1 97.62 7 LEU B O 1
ATOM 1393 N N . PHE B 1 8 ? 9.617 5.297 -9.016 1 96.94 8 PHE B N 1
ATOM 1394 C CA . PHE B 1 8 ? 11.055 5.293 -8.773 1 96.94 8 PHE B CA 1
ATOM 1395 C C . PHE B 1 8 ? 11.5 6.594 -8.109 1 96.94 8 PHE B C 1
ATOM 1397 O O . PHE B 1 8 ? 12.602 6.676 -7.562 1 96.94 8 PHE B O 1
ATOM 1404 N N . THR B 1 9 ? 10.609 7.613 -8.156 1 96.94 9 THR B N 1
ATOM 1405 C CA . THR B 1 9 ? 11.062 8.906 -7.652 1 96.94 9 THR B CA 1
ATOM 1406 C C . THR B 1 9 ? 10.227 9.336 -6.445 1 96.94 9 THR B C 1
ATOM 1408 O O . THR B 1 9 ? 10.539 10.336 -5.793 1 96.94 9 THR B O 1
ATOM 1411 N N . ARG B 1 10 ? 9.141 8.586 -6.18 1 97.38 10 ARG B N 1
ATOM 1412 C CA . ARG B 1 10 ? 8.445 8.891 -4.938 1 97.38 10 ARG B CA 1
ATOM 1413 C C . ARG B 1 10 ? 9.352 8.688 -3.732 1 97.38 10 ARG B C 1
ATOM 1415 O O . ARG B 1 10 ? 9.906 7.605 -3.541 1 97.38 10 ARG B O 1
ATOM 1422 N N . ARG B 1 11 ? 9.555 9.734 -2.967 1 97.38 11 ARG B N 1
ATOM 1423 C CA . ARG B 1 11 ? 10.32 9.75 -1.726 1 97.38 11 ARG B CA 1
ATOM 1424 C C . ARG B 1 11 ? 9.602 10.547 -0.646 1 97.38 11 ARG B C 1
ATOM 1426 O O . ARG B 1 11 ? 8.758 11.391 -0.952 1 97.38 11 ARG B O 1
ATOM 1433 N N . SER B 1 12 ? 10.039 10.18 0.547 1 98.06 12 SER B N 1
ATOM 1434 C CA . SER B 1 12 ? 9.5 11 1.626 1 98.06 12 SER B CA 1
ATOM 1435 C C . SER B 1 12 ? 10.031 12.43 1.542 1 98.06 12 SER B C 1
ATOM 1437 O O . SER B 1 12 ? 11.242 12.656 1.562 1 98.06 12 SER B O 1
ATOM 1439 N N . ILE B 1 13 ? 9.133 13.352 1.328 1 98.56 13 ILE B N 1
ATOM 1440 C CA . ILE B 1 13 ? 9.414 14.781 1.324 1 98.56 13 ILE B CA 1
ATOM 1441 C C . ILE B 1 13 ? 8.891 15.414 2.611 1 98.56 13 ILE B C 1
ATOM 1443 O O . ILE B 1 13 ? 7.719 15.242 2.963 1 98.56 13 ILE B O 1
ATOM 1447 N N . ARG B 1 14 ? 9.719 16.172 3.293 1 98.56 14 ARG B N 1
ATOM 1448 C CA . ARG B 1 14 ? 9.352 16.641 4.625 1 98.56 14 ARG B CA 1
ATOM 1449 C C . ARG B 1 14 ? 9.461 18.156 4.719 1 98.56 14 ARG B C 1
ATOM 1451 O O . ARG B 1 14 ? 9.297 18.734 5.797 1 98.56 14 ARG B O 1
ATOM 1458 N N . LYS B 1 15 ? 9.805 18.781 3.646 1 98.69 15 LYS B N 1
ATOM 1459 C CA . LYS B 1 15 ? 9.852 20.234 3.539 1 98.69 15 LYS B CA 1
ATOM 1460 C C . LYS B 1 15 ? 8.945 20.734 2.416 1 98.69 15 LYS B C 1
ATOM 1462 O O . LYS B 1 15 ? 8.969 20.188 1.309 1 98.69 15 LYS B O 1
ATOM 1467 N N . TYR B 1 16 ? 8.227 21.859 2.664 1 98.69 16 TYR B N 1
ATOM 1468 C CA . TYR B 1 16 ? 7.207 22.328 1.726 1 98.69 16 TYR B CA 1
ATOM 1469 C C . TYR B 1 16 ? 7.273 23.844 1.552 1 98.69 16 TYR B C 1
ATOM 1471 O O . TYR B 1 16 ? 7.703 24.562 2.459 1 98.69 16 TYR B O 1
ATOM 1479 N N . THR B 1 17 ? 6.895 24.234 0.396 1 98.31 17 THR B N 1
ATOM 1480 C CA . THR B 1 17 ? 6.637 25.656 0.235 1 98.31 17 THR B CA 1
ATOM 1481 C C . THR B 1 17 ? 5.328 26.047 0.912 1 98.31 17 THR B C 1
ATOM 1483 O O . THR B 1 17 ? 4.59 25.188 1.394 1 98.31 17 THR B O 1
ATOM 1486 N N . GLN B 1 18 ? 4.977 27.312 0.833 1 95.44 18 GLN B N 1
ATOM 1487 C CA . GLN B 1 18 ? 3.748 27.797 1.453 1 95.44 18 GLN B CA 1
ATOM 1488 C C . GLN B 1 18 ? 2.588 27.781 0.462 1 95.44 18 GLN B C 1
ATOM 1490 O O . GLN B 1 18 ? 1.452 28.094 0.822 1 95.44 18 GLN B O 1
ATOM 1495 N N . GLU B 1 19 ? 2.895 27.422 -0.721 1 97.88 19 GLU B N 1
ATOM 1496 C CA . GLU B 1 19 ? 1.847 27.359 -1.735 1 97.88 19 GLU B CA 1
ATOM 1497 C C . GLU B 1 19 ? 0.769 26.344 -1.363 1 97.88 19 GLU B C 1
ATOM 1499 O O . GLU B 1 19 ? 1.078 25.25 -0.92 1 97.88 19 GLU B O 1
ATOM 1504 N N . ASP B 1 20 ? -0.45 26.781 -1.528 1 97.56 20 ASP B N 1
ATOM 1505 C CA . ASP B 1 20 ? -1.562 25.891 -1.19 1 97.56 20 ASP B CA 1
ATOM 1506 C C . ASP B 1 20 ? -1.658 24.734 -2.176 1 97.56 20 ASP B C 1
ATOM 1508 O O . ASP B 1 20 ? -1.21 24.844 -3.32 1 97.56 20 ASP B O 1
ATOM 1512 N N . VAL B 1 21 ? -2.211 23.656 -1.721 1 98.69 21 VAL B N 1
ATOM 1513 C CA . VAL B 1 21 ? -2.588 22.562 -2.604 1 98.69 21 VAL B CA 1
ATOM 1514 C C . VAL B 1 21 ? -4.008 22.781 -3.119 1 98.69 21 VAL B C 1
ATOM 1516 O O . VAL B 1 21 ? -4.945 22.938 -2.332 1 98.69 21 VAL B O 1
ATOM 1519 N N . SER B 1 22 ? -4.227 22.797 -4.355 1 98.69 22 SER B N 1
ATOM 1520 C CA . SER B 1 22 ? -5.527 23.109 -4.938 1 98.69 22 SER B CA 1
ATOM 1521 C C . SER B 1 22 ? -6.547 22.016 -4.648 1 98.69 22 SER B C 1
ATOM 1523 O O . SER B 1 22 ? -6.172 20.859 -4.398 1 98.69 22 SER B O 1
ATOM 1525 N N . ASP B 1 23 ? -7.785 22.406 -4.75 1 98.12 23 ASP B N 1
ATOM 1526 C CA . ASP B 1 23 ? -8.852 21.422 -4.602 1 98.12 23 ASP B CA 1
ATOM 1527 C C . ASP B 1 23 ? -8.797 20.391 -5.723 1 98.12 23 ASP B C 1
ATOM 1529 O O . ASP B 1 23 ? -9.117 19.219 -5.508 1 98.12 23 ASP B O 1
ATOM 1533 N N . GLU B 1 24 ? -8.461 20.828 -6.828 1 98.12 24 GLU B N 1
ATOM 1534 C CA . GLU B 1 24 ? -8.328 19.922 -7.965 1 98.12 24 GLU B CA 1
ATOM 1535 C C . GLU B 1 24 ? -7.273 18.844 -7.699 1 98.12 24 GLU B C 1
ATOM 1537 O O . GLU B 1 24 ? -7.508 17.672 -7.957 1 98.12 24 GLU B O 1
ATOM 1542 N N . ASP B 1 25 ? -6.133 19.266 -7.215 1 98.44 25 ASP B N 1
ATOM 1543 C CA . ASP B 1 25 ? -5.074 18.328 -6.875 1 98.44 25 ASP B CA 1
ATOM 1544 C C . ASP B 1 25 ? -5.535 17.359 -5.789 1 98.44 25 ASP B C 1
ATOM 1546 O O . ASP B 1 25 ? -5.371 16.141 -5.926 1 98.44 25 ASP B O 1
ATOM 1550 N N . LEU B 1 26 ? -6.176 17.875 -4.789 1 98.69 26 LEU B N 1
ATOM 1551 C CA . LEU B 1 26 ? -6.629 17.016 -3.701 1 98.69 26 LEU B CA 1
ATOM 1552 C C . LEU B 1 26 ? -7.648 15.992 -4.203 1 98.69 26 LEU B C 1
ATOM 1554 O O . LEU B 1 26 ? -7.625 14.828 -3.793 1 98.69 26 LEU B O 1
ATOM 1558 N N . ASN B 1 27 ? -8.5 16.469 -5.039 1 98.25 27 ASN B N 1
ATOM 1559 C CA . ASN B 1 27 ? -9.547 15.586 -5.555 1 98.25 27 ASN B CA 1
ATOM 1560 C C . ASN B 1 27 ? -8.953 14.398 -6.32 1 98.25 27 ASN B C 1
ATOM 1562 O O . ASN B 1 27 ? -9.391 13.266 -6.141 1 98.25 27 ASN B O 1
ATOM 1566 N N . ILE B 1 28 ? -7.992 14.641 -7.172 1 98.19 28 ILE B N 1
ATOM 1567 C CA . ILE B 1 28 ? -7.434 13.562 -7.98 1 98.19 28 ILE B CA 1
ATOM 1568 C C . ILE B 1 28 ? -6.613 12.617 -7.098 1 98.19 28 ILE B C 1
ATOM 1570 O O . ILE B 1 28 ? -6.574 11.414 -7.34 1 98.19 28 ILE B O 1
ATOM 1574 N N . LEU B 1 29 ? -5.961 13.117 -6.043 1 98.81 29 LEU B N 1
ATOM 1575 C CA . LEU B 1 29 ? -5.234 12.266 -5.102 1 98.81 29 LEU B CA 1
ATOM 1576 C C . LEU B 1 29 ? -6.188 11.328 -4.371 1 98.81 29 LEU B C 1
ATOM 1578 O O . LEU B 1 29 ? -5.906 10.133 -4.238 1 98.81 29 LEU B O 1
ATOM 1582 N N . LEU B 1 30 ? -7.301 11.906 -3.916 1 98.88 30 LEU B N 1
ATOM 1583 C CA . LEU B 1 30 ? -8.266 11.117 -3.156 1 98.88 30 LEU B CA 1
ATOM 1584 C C . LEU B 1 30 ? -8.969 10.109 -4.055 1 98.88 30 LEU B C 1
ATOM 1586 O O . LEU B 1 30 ? -9.266 8.984 -3.631 1 98.88 30 LEU B O 1
ATOM 1590 N N . LYS B 1 31 ? -9.234 10.508 -5.262 1 98.56 31 LYS B N 1
ATOM 1591 C CA . LYS B 1 31 ? -9.758 9.555 -6.234 1 98.56 31 LYS B CA 1
ATOM 1592 C C . LYS B 1 31 ? -8.812 8.375 -6.43 1 98.56 31 LYS B C 1
ATOM 1594 O O . LYS B 1 31 ? -9.234 7.223 -6.441 1 98.56 31 LYS B O 1
ATOM 1599 N N . ALA B 1 32 ? -7.559 8.633 -6.598 1 98.62 32 ALA B N 1
ATOM 1600 C CA . ALA B 1 32 ? -6.551 7.59 -6.766 1 98.62 32 ALA B CA 1
ATOM 1601 C C . ALA B 1 32 ? -6.488 6.688 -5.535 1 98.62 32 ALA B C 1
ATOM 1603 O O . ALA B 1 32 ? -6.395 5.465 -5.66 1 98.62 32 ALA B O 1
ATOM 1604 N N . ALA B 1 33 ? -6.543 7.297 -4.363 1 98.94 33 ALA B N 1
ATOM 1605 C CA . ALA B 1 33 ? -6.512 6.535 -3.117 1 98.94 33 ALA B CA 1
ATOM 1606 C C . ALA B 1 33 ? -7.68 5.551 -3.049 1 98.94 33 ALA B C 1
ATOM 1608 O O . ALA B 1 33 ? -7.5 4.391 -2.672 1 98.94 33 ALA B O 1
ATOM 1609 N N . MET B 1 34 ? -8.852 6 -3.455 1 98.81 34 MET B N 1
ATOM 1610 C CA . MET B 1 34 ? -10.078 5.223 -3.324 1 98.81 34 MET B CA 1
ATOM 1611 C C . MET B 1 34 ? -10.133 4.117 -4.371 1 98.81 34 MET B C 1
ATOM 1613 O O . MET B 1 34 ? -11 3.244 -4.312 1 98.81 34 MET B O 1
ATOM 1617 N N . LEU B 1 35 ? -9.172 4.102 -5.277 1 98.5 35 LEU B N 1
ATOM 1618 C CA . LEU B 1 35 ? -9.133 3.07 -6.305 1 98.5 35 LEU B CA 1
ATOM 1619 C C . LEU B 1 35 ? -8.172 1.955 -5.918 1 98.5 35 LEU B C 1
ATOM 1621 O O . LEU B 1 35 ? -7.922 1.039 -6.703 1 98.5 35 LEU B O 1
ATOM 1625 N N . ALA B 1 36 ? -7.586 2.045 -4.719 1 98.69 36 ALA B N 1
ATOM 1626 C CA . ALA B 1 36 ? -6.781 0.942 -4.195 1 98.69 36 ALA B CA 1
ATOM 1627 C C . ALA B 1 36 ? -7.609 -0.335 -4.082 1 98.69 36 ALA B C 1
ATOM 1629 O O . ALA B 1 36 ? -8.836 -0.278 -3.963 1 98.69 36 ALA B O 1
ATOM 1630 N N . PRO B 1 37 ? -6.957 -1.512 -4.203 1 98.31 37 PRO B N 1
ATOM 1631 C CA . PRO B 1 37 ? -7.688 -2.734 -3.859 1 98.31 37 PRO B CA 1
ATOM 1632 C C . PRO B 1 37 ? -8.094 -2.785 -2.391 1 98.31 37 PRO B C 1
ATOM 1634 O O . PRO B 1 37 ? -7.473 -2.131 -1.549 1 98.31 37 PRO B O 1
ATOM 1637 N N . SER B 1 38 ? -9.156 -3.48 -2.107 1 98.25 38 SER B N 1
ATOM 1638 C CA . SER B 1 38 ? -9.586 -3.766 -0.745 1 98.25 38 SER B CA 1
ATOM 1639 C C . SER B 1 38 ? -10.195 -5.164 -0.639 1 98.25 38 SER B C 1
ATOM 1641 O O . SER B 1 38 ? -10.773 -5.668 -1.601 1 98.25 38 SER B O 1
ATOM 1643 N N . ALA B 1 39 ? -9.891 -5.758 0.5 1 98.19 39 ALA B N 1
ATOM 1644 C CA . ALA B 1 39 ? -10.438 -7.094 0.737 1 98.19 39 ALA B CA 1
ATOM 1645 C C . ALA B 1 39 ? -11.953 -7.113 0.538 1 98.19 39 ALA B C 1
ATOM 1647 O O . ALA B 1 39 ? -12.672 -6.289 1.11 1 98.19 39 ALA B O 1
ATOM 1648 N N . SER B 1 40 ? -12.352 -8.047 -0.396 1 97 40 SER B N 1
ATOM 1649 C CA . SER B 1 40 ? -13.766 -8.219 -0.708 1 97 40 SER B CA 1
ATOM 1650 C C . SER B 1 40 ? -14.375 -6.926 -1.246 1 97 40 SER B C 1
ATOM 1652 O O . SER B 1 40 ? -15.57 -6.684 -1.098 1 97 40 SER B O 1
ATOM 1654 N N . ASN B 1 41 ? -13.57 -6.023 -1.69 1 96.69 41 ASN B N 1
ATOM 1655 C CA . ASN B 1 41 ? -13.984 -4.738 -2.246 1 96.69 41 ASN B CA 1
ATOM 1656 C C . ASN B 1 41 ? -14.797 -3.928 -1.239 1 96.69 41 ASN B C 1
ATOM 1658 O O . ASN B 1 41 ? -15.758 -3.25 -1.61 1 96.69 41 ASN B O 1
ATOM 1662 N N . ARG B 1 42 ? -14.391 -3.953 0.029 1 97.81 42 ARG B N 1
ATOM 1663 C CA . ARG B 1 42 ? -15.172 -3.318 1.086 1 97.81 42 ARG B CA 1
ATOM 1664 C C . ARG B 1 42 ? -14.883 -1.823 1.159 1 97.81 42 ARG B C 1
ATOM 1666 O O . ARG B 1 42 ? -15.672 -1.059 1.712 1 97.81 42 ARG B O 1
ATOM 1673 N N . GLN B 1 43 ? -13.773 -1.409 0.669 1 98.25 43 GLN B N 1
ATOM 1674 C CA . GLN B 1 43 ? -13.438 0.008 0.577 1 98.25 43 GLN B CA 1
ATOM 1675 C C . GLN B 1 43 ? -13.68 0.717 1.907 1 98.25 43 GLN B C 1
ATOM 1677 O O . GLN B 1 43 ? -14.398 1.717 1.966 1 98.25 43 GLN B O 1
ATOM 1682 N N . PRO B 1 44 ? -12.93 0.268 2.934 1 98.75 44 PRO B N 1
ATOM 1683 C CA . PRO B 1 44 ? -13.227 0.734 4.289 1 98.75 44 PRO B CA 1
ATOM 1684 C C . PRO B 1 44 ? -12.703 2.141 4.559 1 98.75 44 PRO B C 1
ATOM 1686 O O . PRO B 1 44 ? -12.977 2.717 5.613 1 98.75 44 PRO B O 1
ATOM 1689 N N . TRP B 1 45 ? -12.055 2.754 3.738 1 98.88 45 TRP B N 1
ATOM 1690 C CA . TRP B 1 45 ? -11.219 3.924 3.986 1 98.88 45 TRP B CA 1
ATOM 1691 C C . TRP B 1 45 ? -12.07 5.18 4.145 1 98.88 45 TRP B C 1
ATOM 1693 O O . TRP B 1 45 ? -13.141 5.289 3.541 1 98.88 45 TRP B O 1
ATOM 1703 N N . HIS B 1 46 ? -11.594 6.02 4.934 1 98.94 46 HIS B N 1
ATOM 1704 C CA . HIS B 1 46 ? -11.977 7.418 5.074 1 98.94 46 HIS B CA 1
ATOM 1705 C C . HIS B 1 46 ? -10.75 8.32 5.125 1 98.94 46 HIS B C 1
ATOM 1707 O O . HIS B 1 46 ? -9.664 7.887 5.531 1 98.94 46 HIS B O 1
ATOM 1713 N N . PHE B 1 47 ? -10.953 9.547 4.715 1 98.94 47 PHE B N 1
ATOM 1714 C CA . PHE B 1 47 ? -9.867 10.508 4.656 1 98.94 47 PHE B CA 1
ATOM 1715 C C . PHE B 1 47 ? -10.25 11.805 5.359 1 98.94 47 PHE B C 1
ATOM 1717 O O . PHE B 1 47 ? -11.234 12.453 4.988 1 98.94 47 PHE B O 1
ATOM 1724 N N . VAL B 1 48 ? -9.523 12.156 6.359 1 98.94 48 VAL B N 1
ATOM 1725 C CA . VAL B 1 48 ? -9.656 13.484 6.949 1 98.94 48 VAL B CA 1
ATOM 1726 C C . VAL B 1 48 ? -8.617 14.422 6.344 1 98.94 48 VAL B C 1
ATOM 1728 O O . VAL B 1 48 ? -7.414 14.242 6.551 1 98.94 48 VAL B O 1
ATOM 1731 N N . VAL B 1 49 ? -9.086 15.383 5.613 1 98.94 49 VAL B N 1
ATOM 1732 C CA . VAL B 1 49 ? -8.227 16.391 4.996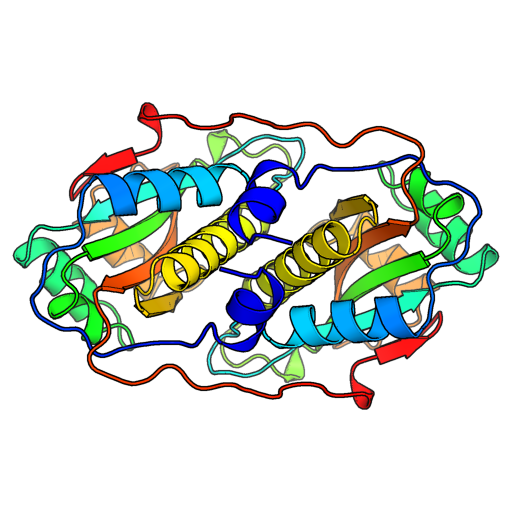 1 98.94 49 VAL B CA 1
ATOM 1733 C C . VAL B 1 49 ? -8.117 17.609 5.91 1 98.94 49 VAL B C 1
ATOM 1735 O O . VAL B 1 49 ? -9.109 18.297 6.152 1 98.94 49 VAL B O 1
ATOM 1738 N N . VAL B 1 50 ? -6.926 17.891 6.363 1 98.94 50 VAL B N 1
ATOM 1739 C CA . VAL B 1 50 ? -6.727 18.938 7.352 1 98.94 50 VAL B CA 1
ATOM 1740 C C . VAL B 1 50 ? -5.953 20.094 6.723 1 98.94 50 VAL B C 1
ATOM 1742 O O . VAL B 1 50 ? -4.801 19.938 6.32 1 98.94 50 VAL B O 1
ATOM 1745 N N . ARG B 1 51 ? -6.535 21.25 6.695 1 98.62 51 ARG B N 1
ATOM 1746 C CA . ARG B 1 51 ? -5.902 22.484 6.234 1 98.62 51 ARG B CA 1
ATOM 1747 C C . ARG B 1 51 ? -5.758 23.484 7.375 1 98.62 51 ARG B C 1
ATOM 1749 O O . ARG B 1 51 ? -4.863 24.344 7.355 1 98.62 51 ARG B O 1
ATOM 1756 N N . ASP B 1 52 ? -6.605 23.344 8.375 1 98.69 52 ASP B N 1
ATOM 1757 C CA . ASP B 1 52 ? -6.57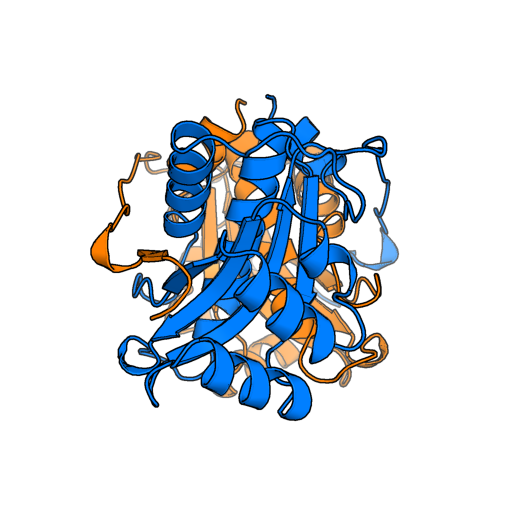4 24.25 9.516 1 98.69 52 ASP B CA 1
ATOM 1758 C C . ASP B 1 52 ? -5.219 24.203 10.219 1 98.69 52 ASP B C 1
ATOM 1760 O O . ASP B 1 52 ? -4.805 23.156 10.727 1 98.69 52 ASP B O 1
ATOM 1764 N N . PRO B 1 53 ? -4.543 25.375 10.258 1 98.38 53 PRO B N 1
ATOM 1765 C CA . PRO B 1 53 ? -3.188 25.375 10.812 1 98.38 53 PRO B CA 1
ATOM 1766 C C . PRO B 1 53 ? -3.154 24.938 12.281 1 98.38 53 PRO B C 1
ATOM 1768 O O . PRO B 1 53 ? -2.176 24.328 12.727 1 98.38 53 PRO B O 1
ATOM 1771 N N . ASP B 1 54 ? -4.203 25.203 13 1 98.75 54 ASP B N 1
ATOM 1772 C CA . ASP B 1 54 ? -4.227 24.812 14.406 1 98.75 54 ASP B CA 1
ATOM 1773 C C . ASP B 1 54 ? -4.348 23.297 14.562 1 98.75 54 ASP B C 1
ATOM 1775 O O . ASP B 1 54 ? -3.729 22.703 15.445 1 98.75 54 ASP B O 1
ATOM 1779 N N . VAL B 1 55 ? -5.152 22.688 13.734 1 98.88 55 VAL B N 1
ATOM 1780 C CA . VAL B 1 55 ? -5.324 21.234 13.781 1 98.88 55 VAL B CA 1
ATOM 1781 C C . VAL B 1 55 ? -4.035 20.547 13.328 1 98.88 55 VAL B C 1
ATOM 1783 O O . VAL B 1 55 ? -3.592 19.578 13.945 1 98.88 55 VAL B O 1
ATOM 1786 N N . ARG B 1 56 ? -3.439 21.062 12.273 1 98.81 56 ARG B N 1
ATOM 1787 C CA . ARG B 1 56 ? -2.178 20.5 11.805 1 98.81 56 ARG B CA 1
ATOM 1788 C C . ARG B 1 56 ? -1.104 20.578 12.883 1 98.81 56 ARG B C 1
ATOM 1790 O O . ARG B 1 56 ? -0.355 19.625 13.094 1 98.81 56 ARG B O 1
ATOM 1797 N N . ALA B 1 57 ? -1.055 21.719 13.523 1 98.81 57 ALA B N 1
ATOM 1798 C CA . ALA B 1 57 ? -0.077 21.906 14.594 1 98.81 57 ALA B CA 1
ATOM 1799 C C . ALA B 1 57 ? -0.335 20.953 15.75 1 98.81 57 ALA B C 1
ATOM 1801 O O . ALA B 1 57 ? 0.605 20.422 16.344 1 98.81 57 ALA B O 1
ATOM 1802 N N . ALA B 1 58 ? -1.589 20.766 16.109 1 98.88 58 ALA B N 1
ATOM 1803 C CA . ALA B 1 58 ? -1.948 19.844 17.172 1 98.88 58 ALA B CA 1
ATOM 1804 C C . ALA B 1 58 ? -1.522 18.422 16.828 1 98.88 58 ALA B C 1
ATOM 1806 O O . ALA B 1 58 ? -0.974 17.703 17.672 1 98.88 58 ALA B O 1
ATOM 1807 N N . LEU B 1 59 ? -1.786 17.984 15.617 1 98.94 59 LEU B N 1
ATOM 1808 C CA . LEU B 1 59 ? -1.378 16.656 15.164 1 98.94 59 LEU B CA 1
ATOM 1809 C C . LEU B 1 59 ? 0.139 16.516 15.227 1 98.94 59 LEU B C 1
ATOM 1811 O O . LEU B 1 59 ? 0.648 15.516 15.75 1 98.94 59 LEU B O 1
ATOM 1815 N N . ALA B 1 60 ? 0.816 17.484 14.688 1 98.88 60 ALA B N 1
ATOM 1816 C CA . ALA B 1 60 ? 2.277 17.469 14.68 1 98.88 60 ALA B CA 1
ATOM 1817 C C . ALA B 1 60 ? 2.834 17.375 16.094 1 98.88 60 ALA B C 1
ATOM 1819 O O . ALA B 1 60 ? 3.809 16.656 16.344 1 98.88 60 ALA B O 1
ATOM 1820 N N . GLY B 1 61 ? 2.223 18.078 16.969 1 98.69 61 GLY B N 1
ATOM 1821 C CA . GLY B 1 61 ? 2.701 18.172 18.344 1 98.69 61 GLY B CA 1
ATOM 1822 C C . GLY B 1 61 ? 2.537 16.875 19.125 1 98.69 61 GLY B C 1
ATOM 1823 O O . GLY B 1 61 ? 3.225 16.656 20.125 1 98.69 61 GLY B O 1
ATOM 1824 N N . ARG B 1 62 ? 1.699 15.992 18.656 1 98.38 62 ARG B N 1
ATOM 1825 C CA . ARG B 1 62 ? 1.399 14.781 19.406 1 98.38 62 ARG B CA 1
ATOM 1826 C C . ARG B 1 62 ? 2.037 13.562 18.75 1 98.38 62 ARG B C 1
ATOM 1828 O O . ARG B 1 62 ? 1.874 12.438 19.234 1 98.38 62 ARG B O 1
ATOM 1835 N N . HIS B 1 63 ? 2.732 13.758 17.688 1 98.31 63 HIS B N 1
ATOM 1836 C CA . HIS B 1 63 ? 3.434 12.695 16.969 1 98.31 63 HIS B CA 1
ATOM 1837 C C . HIS B 1 63 ? 4.941 12.906 17.016 1 98.31 63 HIS B C 1
ATOM 1839 O O . HIS B 1 63 ? 5.441 13.945 16.562 1 98.31 63 HIS B O 1
ATOM 1845 N N . PRO B 1 64 ? 5.688 11.984 17.438 1 97.75 64 PRO B N 1
ATOM 1846 C CA . PRO B 1 64 ? 7.121 12.211 17.641 1 97.75 64 PRO B CA 1
ATOM 1847 C C . PRO B 1 64 ? 7.887 12.375 16.312 1 97.75 64 PRO B C 1
ATOM 1849 O O . PRO B 1 64 ? 8.969 12.953 16.297 1 97.75 64 PRO B O 1
ATOM 1852 N N . TYR B 1 65 ? 7.312 11.953 15.203 1 97.5 65 TYR B N 1
ATOM 1853 C CA . TYR B 1 65 ? 8.062 11.938 13.953 1 97.5 65 TYR B CA 1
ATOM 1854 C C . TYR B 1 65 ? 7.312 12.695 12.859 1 97.5 65 TYR B C 1
ATOM 1856 O O . TYR B 1 65 ? 7.562 12.492 11.672 1 97.5 65 TYR B O 1
ATOM 1864 N N . ALA B 1 66 ? 6.32 13.508 13.211 1 98.62 66 ALA B N 1
ATOM 1865 C CA . ALA B 1 66 ? 5.508 14.172 12.195 1 98.62 66 ALA B CA 1
ATOM 1866 C C . ALA B 1 66 ? 5.547 15.688 12.367 1 98.62 66 ALA B C 1
ATOM 1868 O O . ALA B 1 66 ? 4.551 16.375 12.125 1 98.62 66 ALA B O 1
ATOM 1869 N N . LYS B 1 67 ? 6.637 16.234 12.758 1 98.62 67 LYS B N 1
ATOM 1870 C CA . LYS B 1 67 ? 6.738 17.672 13.016 1 98.62 67 LYS B CA 1
ATOM 1871 C C . LYS B 1 67 ? 6.465 18.469 11.75 1 98.62 67 LYS B C 1
ATOM 1873 O O . LYS B 1 67 ? 5.922 19.578 11.812 1 98.62 67 LYS B O 1
ATOM 1878 N N . MET B 1 68 ? 6.852 17.938 10.578 1 98.69 68 MET B N 1
ATOM 1879 C CA . MET B 1 68 ? 6.684 18.625 9.305 1 98.69 68 MET B CA 1
ATOM 1880 C C . MET B 1 68 ? 5.207 18.859 9.008 1 98.69 68 MET B C 1
ATOM 1882 O O . MET B 1 68 ? 4.859 19.703 8.172 1 98.69 68 MET B O 1
ATOM 1886 N N . ALA B 1 69 ? 4.312 18.156 9.672 1 98.75 69 ALA B N 1
ATOM 1887 C CA . ALA B 1 69 ? 2.877 18.297 9.453 1 98.75 69 ALA B CA 1
ATOM 1888 C C . ALA B 1 69 ? 2.412 19.703 9.82 1 98.75 69 ALA B C 1
ATOM 1890 O O . ALA B 1 69 ? 1.44 20.219 9.25 1 98.75 69 ALA B O 1
ATOM 1891 N N . ALA B 1 70 ? 3.096 20.344 10.742 1 98.69 70 ALA B N 1
ATOM 1892 C CA . ALA B 1 70 ? 2.74 21.703 11.141 1 98.69 70 ALA B CA 1
ATOM 1893 C C . ALA B 1 70 ? 3.02 22.703 10.016 1 98.69 70 ALA B C 1
ATOM 1895 O O . ALA B 1 70 ? 2.336 23.719 9.898 1 98.69 70 ALA B O 1
ATOM 1896 N N . ASP B 1 71 ? 3.973 22.391 9.164 1 98.06 71 ASP B N 1
ATOM 1897 C CA . ASP B 1 71 ? 4.418 23.297 8.117 1 98.06 71 ASP B CA 1
ATOM 1898 C C . ASP B 1 71 ? 3.809 22.938 6.766 1 98.06 71 ASP B C 1
ATOM 1900 O O . ASP B 1 71 ? 3.844 23.734 5.828 1 98.06 71 ASP B O 1
ATOM 1904 N N . ALA B 1 72 ? 3.275 21.703 6.641 1 98.69 72 ALA B N 1
ATOM 1905 C CA . ALA B 1 72 ? 2.639 21.281 5.395 1 98.69 72 ALA B CA 1
ATOM 1906 C C . ALA B 1 72 ? 1.322 22.031 5.172 1 98.69 72 ALA B C 1
ATOM 1908 O O . ALA B 1 72 ? 0.561 22.25 6.117 1 98.69 72 ALA B O 1
ATOM 1909 N N . PRO B 1 73 ? 1.053 22.422 3.953 1 98.62 73 PRO B N 1
ATOM 1910 C CA . PRO B 1 73 ? -0.224 23.094 3.715 1 98.62 73 PRO B CA 1
ATOM 1911 C C . PRO B 1 73 ? -1.426 22.172 3.918 1 98.62 73 PRO B C 1
ATOM 1913 O O . PRO B 1 73 ? -2.533 22.656 4.188 1 98.62 73 PRO B O 1
ATOM 1916 N N . VAL B 1 74 ? -1.27 20.828 3.76 1 98.81 74 VAL B N 1
ATOM 1917 C CA . VAL B 1 74 ? -2.342 19.859 3.949 1 98.81 74 VAL B CA 1
ATOM 1918 C C . VAL B 1 74 ? -1.798 18.625 4.664 1 98.81 74 VAL B C 1
ATOM 1920 O O . VAL B 1 74 ? -0.658 18.219 4.43 1 98.81 74 VAL B O 1
ATOM 1923 N N . VAL B 1 75 ? -2.551 18.109 5.543 1 98.94 75 VAL B N 1
ATOM 1924 C CA . VAL B 1 75 ? -2.342 16.797 6.137 1 98.94 75 VAL B CA 1
ATOM 1925 C C . VAL B 1 75 ? -3.555 15.906 5.867 1 98.94 75 VAL B C 1
ATOM 1927 O O . VAL B 1 75 ? -4.699 16.344 6.016 1 98.94 75 VAL B O 1
ATOM 1930 N N . ILE B 1 76 ? -3.342 14.734 5.387 1 99 76 ILE B N 1
ATOM 1931 C CA . ILE B 1 76 ? -4.426 13.773 5.191 1 99 76 ILE B CA 1
ATOM 1932 C C . ILE B 1 76 ? -4.254 12.602 6.152 1 99 76 ILE B C 1
ATOM 1934 O O . ILE B 1 76 ? -3.227 11.922 6.137 1 99 76 ILE B O 1
ATOM 1938 N N . VAL B 1 77 ? -5.18 12.383 6.98 1 99 77 VAL B N 1
ATOM 1939 C CA . VAL B 1 77 ? -5.195 11.211 7.844 1 99 77 VAL B CA 1
ATOM 1940 C C . VAL B 1 77 ? -6.066 10.117 7.223 1 99 77 VAL B C 1
ATOM 1942 O O . VAL B 1 77 ? -7.254 10.336 6.973 1 99 77 VAL B O 1
ATOM 1945 N N . VAL B 1 78 ? -5.488 9 6.926 1 99 78 VAL B N 1
ATOM 1946 C CA . VAL B 1 78 ? -6.188 7.859 6.336 1 99 78 VAL B CA 1
ATOM 1947 C C . VAL B 1 78 ? -6.734 6.961 7.441 1 99 78 VAL B C 1
ATOM 1949 O O . VAL B 1 78 ? -5.988 6.512 8.312 1 99 78 VAL B O 1
ATOM 1952 N N . CYS B 1 79 ? -7.98 6.723 7.414 1 98.94 79 CYS B N 1
ATOM 1953 C CA . CYS B 1 79 ? -8.68 5.961 8.445 1 98.94 79 CYS B CA 1
ATOM 1954 C C . CYS B 1 79 ? -9.469 4.816 7.836 1 98.94 79 CYS B C 1
ATOM 1956 O O . CYS B 1 79 ? -9.656 4.762 6.617 1 98.94 79 CYS B O 1
ATOM 1958 N N . ALA B 1 80 ? -9.859 3.938 8.688 1 98.88 80 ALA B N 1
ATOM 1959 C CA . ALA B 1 80 ? -10.766 2.865 8.273 1 98.88 80 ALA B CA 1
ATOM 1960 C C . ALA B 1 80 ? -11.992 2.809 9.18 1 98.88 80 ALA B C 1
ATOM 1962 O O . ALA B 1 80 ? -11.883 2.941 10.398 1 98.88 80 ALA B O 1
ATOM 1963 N N . ASP B 1 81 ? -13.141 2.711 8.586 1 98.81 81 ASP B N 1
ATOM 1964 C CA . ASP B 1 81 ? -14.336 2.285 9.312 1 98.81 81 ASP B CA 1
ATOM 1965 C C . ASP B 1 81 ? -14.32 0.778 9.562 1 98.81 81 ASP B C 1
ATOM 1967 O O . ASP B 1 81 ? -14.531 -0.011 8.633 1 98.81 81 ASP B O 1
ATOM 1971 N N . LEU B 1 82 ? -14.164 0.371 10.75 1 98.44 82 LEU B N 1
ATOM 1972 C CA . LEU B 1 82 ? -13.977 -1.034 11.094 1 98.44 82 LEU B CA 1
ATOM 1973 C C . LEU B 1 82 ? -15.273 -1.813 10.906 1 98.44 82 LEU B C 1
ATOM 1975 O O . LEU B 1 82 ? -15.258 -3.043 10.805 1 98.44 82 LEU B O 1
ATOM 1979 N N . ASN B 1 83 ? -16.375 -1.103 10.844 1 98.06 83 ASN B N 1
ATOM 1980 C CA . ASN B 1 83 ? -17.656 -1.765 10.578 1 98.06 83 ASN B CA 1
ATOM 1981 C C . ASN B 1 83 ? -17.703 -2.301 9.148 1 98.06 83 ASN B C 1
ATOM 1983 O O . ASN B 1 83 ? -18.547 -3.143 8.836 1 98.06 83 ASN B O 1
ATOM 1987 N N . GLU B 1 84 ? -16.844 -1.812 8.289 1 97.25 84 GLU B N 1
ATOM 1988 C CA . GLU B 1 84 ? -16.859 -2.215 6.887 1 97.25 84 GLU B CA 1
ATOM 1989 C C . GLU B 1 84 ? -16.031 -3.479 6.668 1 97.25 84 GLU B C 1
ATOM 1991 O O . GLU B 1 84 ? -16.109 -4.109 5.613 1 97.25 84 GLU B O 1
ATOM 1996 N N . GLU B 1 85 ? -15.281 -3.867 7.672 1 93.94 85 GLU B N 1
ATOM 1997 C CA . GLU B 1 85 ? -14.414 -5.027 7.488 1 93.94 85 GLU B CA 1
ATOM 1998 C C . GLU B 1 85 ? -15.227 -6.32 7.445 1 93.94 85 GLU B C 1
ATOM 2000 O O . GLU B 1 85 ? -16.156 -6.5 8.234 1 93.94 85 GLU B O 1
ATOM 2005 N N . LYS B 1 86 ? -14.867 -7.129 6.562 1 92.19 86 LYS B N 1
ATOM 2006 C CA . LYS B 1 86 ? -15.414 -8.484 6.543 1 92.19 86 LYS B CA 1
ATOM 2007 C C . LYS B 1 86 ? -14.492 -9.453 7.281 1 92.19 86 LYS B C 1
ATOM 2009 O O . LYS B 1 86 ? -14.961 -10.344 8 1 92.19 86 LYS B O 1
ATOM 2014 N N . THR B 1 87 ? -13.188 -9.328 7.059 1 94 87 THR B N 1
ATOM 2015 C CA . THR B 1 87 ? -12.141 -10.078 7.746 1 94 87 THR B CA 1
ATOM 2016 C C . THR B 1 87 ? -11.297 -9.148 8.617 1 94 87 THR B C 1
ATOM 2018 O O . THR B 1 87 ? -10.633 -8.242 8.109 1 94 87 THR B O 1
ATOM 2021 N N . PRO B 1 88 ? -11.344 -9.422 9.922 1 95.56 88 PRO B N 1
ATOM 2022 C CA . PRO B 1 88 ? -10.609 -8.531 10.828 1 95.56 88 PRO B CA 1
ATOM 2023 C C . PRO B 1 88 ? -9.133 -8.414 10.469 1 95.56 88 PRO B C 1
ATOM 2025 O O . PRO B 1 88 ? -8.469 -9.43 10.234 1 95.56 88 PRO B O 1
ATOM 2028 N N . GLY B 1 89 ? -8.641 -7.207 10.43 1 96.62 89 GLY B N 1
ATOM 2029 C CA . GLY B 1 89 ? -7.223 -6.965 10.219 1 96.62 89 GLY B CA 1
ATOM 2030 C C . GLY B 1 89 ? -6.891 -6.586 8.781 1 96.62 89 GLY B C 1
ATOM 2031 O O . GLY B 1 89 ? -5.844 -5.992 8.523 1 96.62 89 GLY B O 1
ATOM 2032 N N . PHE B 1 90 ? -7.703 -6.844 7.824 1 98.5 90 PHE B N 1
ATOM 2033 C CA . PHE B 1 90 ? -7.426 -6.578 6.418 1 98.5 90 PHE B CA 1
ATOM 2034 C C . PHE B 1 90 ? -7.473 -5.082 6.129 1 98.5 90 PHE B C 1
ATOM 2036 O O . PHE B 1 90 ? -6.855 -4.609 5.172 1 98.5 90 PHE B O 1
ATOM 2043 N N . TRP B 1 91 ? -8.172 -4.324 7.047 1 98.75 91 TRP B N 1
ATOM 2044 C CA . TRP B 1 91 ? -8.297 -2.887 6.828 1 98.75 91 TRP B CA 1
ATOM 2045 C C . TRP B 1 91 ? -6.93 -2.215 6.816 1 98.75 91 TRP B C 1
ATOM 2047 O O . TRP B 1 91 ? -6.73 -1.209 6.129 1 98.75 91 TRP B O 1
ATOM 2057 N N . VAL B 1 92 ? -5.969 -2.752 7.535 1 98.88 92 VAL B N 1
ATOM 2058 C CA . VAL B 1 92 ? -4.621 -2.191 7.57 1 98.88 92 VAL B CA 1
ATOM 2059 C C . VAL B 1 92 ? -3.996 -2.262 6.18 1 98.88 92 VAL B C 1
ATOM 2061 O O . VAL B 1 92 ? -3.398 -1.29 5.711 1 98.88 92 VAL B O 1
ATOM 2064 N N . GLN B 1 93 ? -4.164 -3.393 5.562 1 98.88 93 GLN B N 1
ATOM 2065 C CA . GLN B 1 93 ? -3.646 -3.592 4.215 1 98.88 93 GLN B CA 1
ATOM 2066 C C . GLN B 1 93 ? -4.387 -2.717 3.205 1 98.88 93 GLN B C 1
ATOM 2068 O O . GLN B 1 93 ? -3.766 -2.07 2.361 1 98.88 93 GLN B O 1
ATOM 2073 N N . ASP B 1 94 ? -5.723 -2.688 3.35 1 98.88 94 ASP B N 1
ATOM 2074 C CA . ASP B 1 94 ? -6.551 -1.888 2.453 1 98.88 94 ASP B CA 1
ATOM 2075 C C . ASP B 1 94 ? -6.148 -0.416 2.5 1 98.88 94 ASP B C 1
ATOM 2077 O O . ASP B 1 94 ? -5.934 0.208 1.459 1 98.88 94 ASP B O 1
ATOM 2081 N N . CYS B 1 95 ? -6.031 0.113 3.686 1 98.94 95 CYS B N 1
ATOM 2082 C CA . CYS B 1 95 ? -5.727 1.529 3.855 1 98.94 95 CYS B CA 1
ATOM 2083 C C . CYS B 1 95 ? -4.266 1.816 3.529 1 98.94 95 CYS B C 1
ATOM 2085 O O . CYS B 1 95 ? -3.922 2.928 3.123 1 98.94 95 CYS B O 1
ATOM 2087 N N . SER B 1 96 ? -3.379 0.805 3.689 1 98.94 96 SER B N 1
ATOM 2088 C CA . SER B 1 96 ? -1.992 0.97 3.27 1 98.94 96 SER B CA 1
ATOM 2089 C C . SER B 1 96 ? -1.886 1.102 1.753 1 98.94 96 SER B C 1
ATOM 2091 O O . SER B 1 96 ? -1.152 1.954 1.249 1 98.94 96 SER B O 1
ATOM 2093 N N . ALA B 1 97 ? -2.588 0.267 1.044 1 98.94 97 ALA B N 1
ATOM 2094 C CA . ALA B 1 97 ? -2.623 0.372 -0.413 1 98.94 97 ALA B CA 1
ATOM 2095 C C . ALA B 1 97 ? -3.182 1.723 -0.852 1 98.94 97 ALA B C 1
ATOM 2097 O O . ALA B 1 97 ? -2.66 2.344 -1.781 1 98.94 97 ALA B O 1
ATOM 2098 N N . ALA B 1 98 ? -4.23 2.168 -0.156 1 98.94 98 ALA B N 1
ATOM 2099 C CA . ALA B 1 98 ? -4.828 3.465 -0.459 1 98.94 98 ALA B CA 1
ATOM 2100 C C . ALA B 1 98 ? -3.838 4.598 -0.199 1 98.94 98 ALA B C 1
ATOM 2102 O O . ALA B 1 98 ? -3.748 5.543 -0.984 1 98.94 98 ALA B O 1
ATOM 2103 N N . THR B 1 99 ? -3.133 4.508 0.928 1 99 99 THR B N 1
ATOM 2104 C CA . THR B 1 99 ? -2.125 5.508 1.259 1 99 99 THR B CA 1
ATOM 2105 C C . THR B 1 99 ? -1.048 5.57 0.179 1 99 99 THR B C 1
ATOM 2107 O O . THR B 1 99 ? -0.638 6.652 -0.238 1 99 99 THR B O 1
ATOM 2110 N N . GLN B 1 100 ? -0.623 4.406 -0.256 1 98.94 100 GLN B N 1
ATOM 2111 C CA . GLN B 1 100 ? 0.413 4.367 -1.282 1 98.94 100 GLN B CA 1
ATOM 2112 C C . GLN B 1 100 ? -0.093 4.953 -2.598 1 98.94 100 GLN B C 1
ATOM 2114 O O . GLN B 1 100 ? 0.631 5.684 -3.275 1 98.94 100 GLN B O 1
ATOM 2119 N N . ASN B 1 101 ? -1.334 4.598 -2.99 1 98.94 101 ASN B N 1
ATOM 2120 C CA . ASN B 1 101 ? -1.938 5.23 -4.16 1 98.94 101 ASN B CA 1
ATOM 2121 C C . ASN B 1 101 ? -1.938 6.75 -4.035 1 98.94 101 ASN B C 1
ATOM 2123 O O . ASN B 1 101 ? -1.607 7.453 -4.992 1 98.94 101 ASN B O 1
ATOM 2127 N N . LEU B 1 102 ? -2.334 7.227 -2.9 1 98.94 102 LEU B N 1
ATOM 2128 C CA . LEU B 1 102 ? -2.389 8.656 -2.609 1 98.94 102 LEU B CA 1
ATOM 2129 C C . LEU B 1 102 ? -1.027 9.305 -2.832 1 98.94 102 LEU B C 1
ATOM 2131 O O . LEU B 1 102 ? -0.931 10.344 -3.492 1 98.94 102 LEU B O 1
ATOM 2135 N N . MET B 1 103 ? 0.009 8.695 -2.346 1 98.94 103 MET B N 1
ATOM 2136 C CA . MET B 1 103 ? 1.346 9.281 -2.398 1 98.94 103 MET B CA 1
ATOM 2137 C C . MET B 1 103 ? 1.912 9.219 -3.812 1 98.94 103 MET B C 1
ATOM 2139 O O . MET B 1 103 ? 2.645 10.117 -4.234 1 98.94 103 MET B O 1
ATOM 2143 N N . LEU B 1 104 ? 1.585 8.195 -4.543 1 98.88 104 LEU B N 1
ATOM 2144 C CA . LEU B 1 104 ? 2.012 8.109 -5.934 1 98.88 104 LEU B CA 1
ATOM 2145 C C . LEU B 1 104 ? 1.3 9.164 -6.781 1 98.88 104 LEU B C 1
ATOM 2147 O O . LEU B 1 104 ? 1.912 9.773 -7.66 1 98.88 104 LEU B O 1
ATOM 2151 N N . ALA B 1 105 ? 0.023 9.344 -6.531 1 98.88 105 ALA B N 1
ATOM 2152 C CA . ALA B 1 105 ? -0.721 10.398 -7.215 1 98.88 105 ALA B CA 1
ATOM 21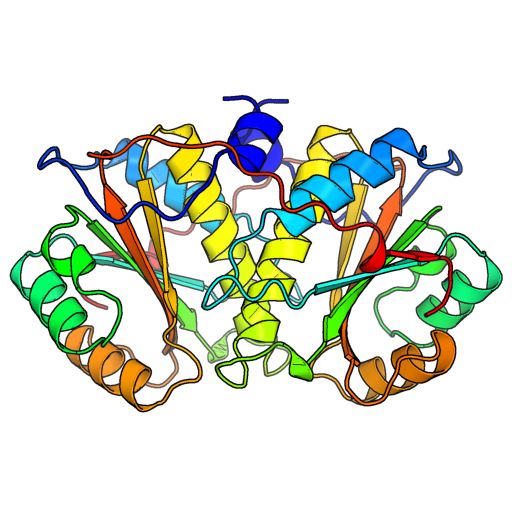53 C C . ALA B 1 105 ? -0.151 11.773 -6.887 1 98.88 105 ALA B C 1
ATOM 2155 O O . ALA B 1 105 ? -0.064 12.641 -7.758 1 98.88 105 ALA B O 1
ATOM 2156 N N . ALA B 1 106 ? 0.232 11.992 -5.629 1 98.88 106 ALA B N 1
ATOM 2157 C CA . ALA B 1 106 ? 0.871 13.242 -5.238 1 98.88 106 ALA B CA 1
ATOM 2158 C C . ALA B 1 106 ? 2.148 13.477 -6.035 1 98.88 106 ALA B C 1
ATOM 2160 O O . ALA B 1 106 ? 2.361 14.57 -6.574 1 98.88 106 ALA B O 1
ATOM 2161 N N . ARG B 1 107 ? 2.934 12.453 -6.152 1 98.5 107 ARG B N 1
ATOM 2162 C CA . ARG B 1 107 ? 4.16 12.547 -6.938 1 98.5 107 ARG B CA 1
ATOM 2163 C C . ARG B 1 107 ? 3.854 12.945 -8.383 1 98.5 107 ARG B C 1
ATOM 2165 O O . ARG B 1 107 ? 4.566 13.758 -8.969 1 98.5 107 ARG B O 1
ATOM 2172 N N . ALA B 1 108 ? 2.822 12.352 -8.898 1 97.75 108 ALA B N 1
ATOM 2173 C CA . ALA B 1 108 ? 2.428 12.609 -10.273 1 97.75 108 ALA B CA 1
ATOM 2174 C C . ALA B 1 108 ? 2.039 14.07 -10.477 1 97.75 108 ALA B C 1
ATOM 2176 O O . ALA B 1 108 ? 2.199 14.625 -11.562 1 97.75 108 ALA B O 1
ATOM 2177 N N . ARG B 1 109 ? 1.591 14.688 -9.453 1 98.12 109 ARG B N 1
ATOM 2178 C CA . ARG B 1 109 ? 1.158 16.078 -9.508 1 98.12 109 ARG B CA 1
ATOM 2179 C C . ARG B 1 109 ? 2.254 17.016 -9 1 98.12 109 ARG B C 1
ATOM 2181 O O . ARG B 1 109 ? 1.995 18.188 -8.711 1 98.12 109 ARG B O 1
ATOM 2188 N N . ASN B 1 110 ? 3.443 16.453 -8.781 1 97.88 110 ASN B N 1
ATOM 2189 C CA . ASN B 1 110 ? 4.625 17.172 -8.305 1 97.88 110 ASN B CA 1
ATOM 2190 C C . ASN B 1 110 ? 4.43 17.703 -6.891 1 97.88 110 ASN B C 1
ATOM 2192 O O . ASN B 1 110 ? 4.934 18.781 -6.555 1 97.88 110 ASN B O 1
ATOM 2196 N N . LEU B 1 111 ? 3.65 17.062 -6.18 1 98.75 111 LEU B N 1
ATOM 2197 C CA . LEU B 1 111 ? 3.52 17.297 -4.75 1 98.75 111 LEU B CA 1
ATOM 2198 C C . LEU B 1 111 ? 4.379 16.328 -3.953 1 98.75 111 LEU B C 1
ATOM 2200 O O . LEU B 1 111 ? 4.504 15.148 -4.32 1 98.75 111 LEU B O 1
ATOM 2204 N N . GLY B 1 112 ? 5.035 16.828 -2.914 1 98.62 112 GLY B N 1
ATOM 2205 C CA . GLY B 1 112 ? 5.758 15.984 -1.969 1 98.62 112 GLY B CA 1
ATOM 2206 C C . GLY B 1 112 ? 4.902 15.523 -0.807 1 98.62 112 GLY B C 1
ATOM 2207 O O . GLY B 1 112 ? 3.965 16.219 -0.402 1 98.62 112 GLY B O 1
ATOM 2208 N N . SER B 1 113 ? 5.195 14.398 -0.28 1 98.88 113 SER B N 1
ATOM 2209 C CA . SER B 1 113 ? 4.438 13.836 0.835 1 98.88 113 SER B CA 1
ATOM 2210 C C . SER B 1 113 ? 5.297 12.906 1.681 1 98.88 113 SER B C 1
ATOM 2212 O O . SER B 1 113 ? 6.363 12.469 1.24 1 98.88 113 SER B O 1
ATOM 2214 N N . VAL B 1 114 ? 4.855 12.664 2.865 1 98.88 114 VAL B N 1
ATOM 2215 C CA . VAL B 1 114 ? 5.527 11.695 3.725 1 98.88 114 VAL B CA 1
ATOM 2216 C C . VAL B 1 114 ? 4.492 10.961 4.574 1 98.88 114 VAL B C 1
ATOM 2218 O O . VAL B 1 114 ? 3.531 11.562 5.055 1 98.88 114 VAL B O 1
ATOM 2221 N N . TRP B 1 115 ? 4.676 9.633 4.613 1 98.88 115 TRP B N 1
ATOM 2222 C CA . TRP B 1 115 ? 3.877 8.742 5.449 1 98.88 115 TRP B CA 1
ATOM 2223 C C . TRP B 1 115 ? 4.379 8.75 6.891 1 98.88 115 TRP B C 1
ATOM 2225 O O . TRP B 1 115 ? 5.484 8.281 7.172 1 98.88 115 TRP B O 1
ATOM 2235 N N . CYS B 1 116 ? 3.613 9.25 7.82 1 98.88 116 CYS B N 1
ATOM 2236 C CA . CYS B 1 116 ? 3.867 9.156 9.25 1 98.88 116 CYS B CA 1
ATOM 2237 C C . CYS B 1 116 ? 2.938 8.148 9.906 1 98.88 116 CYS B C 1
ATOM 2239 O O . CYS B 1 116 ? 1.723 8.352 9.953 1 98.88 116 CYS B O 1
ATOM 2241 N N . GLY B 1 117 ? 3.525 7.109 10.453 1 98.56 117 GLY B N 1
ATOM 2242 C CA . GLY B 1 117 ? 2.762 5.977 10.953 1 98.56 117 GLY B CA 1
ATOM 2243 C C . GLY B 1 117 ? 1.982 6.297 12.219 1 98.56 117 GLY B C 1
ATOM 2244 O O . GLY B 1 117 ? 2.482 6.992 13.102 1 98.56 117 GLY B O 1
ATOM 2245 N N . LEU B 1 118 ? 0.744 5.82 12.281 1 98.81 118 LEU B N 1
ATOM 2246 C CA . LEU B 1 118 ? -0.079 5.898 13.484 1 98.81 118 LEU B CA 1
ATOM 2247 C C . LEU B 1 118 ? -0.361 4.512 14.039 1 98.81 118 LEU B C 1
ATOM 2249 O O . LEU B 1 118 ? 0.145 4.152 15.109 1 98.81 118 LEU B O 1
ATOM 2253 N N . HIS B 1 119 ? -1.162 3.773 13.336 1 98.5 119 HIS B N 1
ATOM 2254 C CA . HIS B 1 119 ? -1.457 2.402 13.734 1 98.5 119 HIS B CA 1
ATOM 2255 C C . HIS B 1 119 ? -0.24 1.502 13.555 1 98.5 119 HIS B C 1
ATOM 2257 O O . HIS B 1 119 ? 0.486 1.624 12.562 1 98.5 119 HIS B O 1
ATOM 2263 N N . PRO B 1 120 ? 0.032 0.647 14.5 1 98.19 120 PRO B N 1
ATOM 2264 C CA . PRO B 1 120 ? -0.778 0.239 15.648 1 98.19 120 PRO B CA 1
ATOM 2265 C C . PRO B 1 120 ? -0.298 0.86 16.953 1 98.19 120 PRO B C 1
ATOM 2267 O O . PRO B 1 120 ? -0.557 0.316 18.031 1 98.19 120 PRO B O 1
ATOM 2270 N N . VAL B 1 121 ? 0.375 1.94 16.922 1 98.31 121 VAL B N 1
ATOM 2271 C CA . VAL B 1 121 ? 0.959 2.52 18.125 1 98.31 121 VAL B CA 1
ATOM 2272 C C . VAL B 1 121 ? -0.097 3.33 18.875 1 98.31 121 VAL B C 1
ATOM 2274 O O . VAL B 1 121 ? -0.452 4.434 18.453 1 98.31 121 VAL B O 1
ATOM 2277 N N . GLU B 1 122 ? -0.494 2.918 20.047 1 98.19 122 GLU B N 1
ATOM 2278 C CA . GLU B 1 122 ? -1.605 3.506 20.797 1 98.19 122 GLU B CA 1
ATOM 2279 C C . GLU B 1 122 ? -1.323 4.965 21.141 1 98.19 122 GLU B C 1
ATOM 2281 O O . GLU B 1 122 ? -2.215 5.812 21.062 1 98.19 122 GLU B O 1
ATOM 2286 N N . ASP B 1 123 ? -0.122 5.238 21.516 1 98.06 123 ASP B N 1
ATOM 2287 C CA . ASP B 1 123 ? 0.264 6.582 21.922 1 98.06 123 ASP B CA 1
ATOM 2288 C C . ASP B 1 123 ? 0.168 7.566 20.766 1 98.06 123 ASP B C 1
ATOM 2290 O O . ASP B 1 123 ? 0.139 8.781 20.969 1 98.06 123 ASP B O 1
ATOM 2294 N N . ARG B 1 124 ? 0.095 7.074 19.578 1 98.56 124 ARG B N 1
ATOM 2295 C CA . ARG B 1 124 ? -0.069 7.922 18.406 1 98.56 124 ARG B CA 1
ATOM 2296 C C . ARG B 1 124 ? -1.527 7.969 17.969 1 98.56 124 ARG B C 1
ATOM 2298 O O . ARG B 1 124 ? -2.016 9.016 17.516 1 98.56 124 ARG B O 1
ATOM 2305 N N . ILE B 1 125 ? -2.197 6.855 18.188 1 98.75 125 ILE B N 1
ATOM 2306 C CA . ILE B 1 125 ? -3.574 6.711 17.719 1 98.75 125 ILE B CA 1
ATOM 2307 C C . ILE B 1 125 ? -4.496 7.578 18.578 1 98.75 125 ILE B C 1
ATOM 2309 O O . ILE B 1 125 ? -5.316 8.328 18.047 1 98.75 125 ILE B O 1
ATOM 2313 N N . LEU B 1 126 ? -4.348 7.539 19.828 1 98.62 126 LEU B N 1
ATOM 2314 C CA . LEU B 1 126 ? -5.301 8.133 20.766 1 98.62 126 LEU B CA 1
ATOM 2315 C C . LEU B 1 126 ? -5.371 9.641 20.578 1 98.62 126 LEU B C 1
ATOM 2317 O O . LEU B 1 126 ? -6.461 10.211 20.438 1 98.62 126 LEU B O 1
ATOM 2321 N N . PRO B 1 127 ? -4.203 10.312 20.531 1 98.81 127 PRO B N 1
ATOM 2322 C CA . PRO B 1 127 ? -4.281 11.766 20.328 1 98.81 127 PRO B CA 1
ATOM 2323 C C . PRO B 1 127 ? -4.938 12.141 19 1 98.81 127 PRO B C 1
ATOM 2325 O O . PRO B 1 127 ? -5.676 13.133 18.922 1 98.81 127 PRO B O 1
ATOM 2328 N N . VAL B 1 128 ? -4.691 11.383 17.969 1 98.94 128 VAL B N 1
ATOM 2329 C CA . VAL B 1 128 ? -5.258 11.68 16.656 1 98.94 128 VAL B CA 1
ATOM 2330 C C . VAL B 1 128 ? -6.773 11.5 16.703 1 98.94 128 VAL B C 1
ATOM 2332 O O . VAL B 1 128 ? -7.516 12.32 16.156 1 98.94 128 VAL B O 1
ATOM 2335 N N . ARG B 1 129 ? -7.223 10.445 17.312 1 98.88 129 ARG B N 1
ATOM 2336 C CA . ARG B 1 129 ? -8.656 10.219 17.469 1 98.88 129 ARG B CA 1
ATOM 2337 C C . ARG B 1 129 ? -9.32 11.383 18.188 1 98.88 129 ARG B C 1
ATOM 2339 O O . ARG B 1 129 ? -10.398 11.836 17.797 1 98.88 129 ARG B O 1
ATOM 2346 N N . GLU B 1 130 ? -8.672 11.852 19.203 1 98.81 130 GLU B N 1
ATOM 2347 C CA . GLU B 1 130 ? -9.203 12.953 20 1 98.81 130 GLU B CA 1
ATOM 2348 C C . GLU B 1 130 ? -9.234 14.25 19.203 1 98.81 130 GLU B C 1
ATOM 2350 O O . GLU B 1 130 ? -10.266 14.93 19.141 1 98.81 130 GLU B O 1
ATOM 2355 N N . ILE B 1 131 ? -8.156 14.578 18.578 1 98.94 131 ILE B N 1
ATOM 2356 C CA . ILE B 1 131 ? -8.008 15.844 17.875 1 98.94 131 ILE B CA 1
ATOM 2357 C C . ILE B 1 131 ? -9 15.914 16.719 1 98.94 131 ILE B C 1
ATOM 2359 O O . ILE B 1 131 ? -9.602 16.969 16.469 1 98.94 131 ILE B O 1
ATOM 2363 N N . LEU B 1 132 ? -9.234 14.742 16.078 1 98.94 132 LEU B N 1
ATOM 2364 C CA . LEU B 1 132 ? -10.039 14.742 14.859 1 98.94 132 LEU B CA 1
ATOM 2365 C C . LEU B 1 132 ? -11.469 14.312 15.164 1 98.94 132 LEU B C 1
ATOM 2367 O O . LEU B 1 132 ? -12.312 14.281 14.266 1 98.94 132 LEU B O 1
ATOM 2371 N N . ASN B 1 133 ? -11.75 13.977 16.375 1 98.88 133 ASN B N 1
ATOM 2372 C CA . ASN B 1 133 ? -13.07 13.531 16.797 1 98.88 133 ASN B CA 1
ATOM 2373 C C . ASN B 1 133 ? -13.523 12.305 16.016 1 98.88 133 ASN B C 1
ATOM 2375 O O . ASN B 1 133 ? -14.625 12.281 15.469 1 98.88 133 ASN B O 1
ATOM 2379 N N . LEU B 1 134 ? -12.688 11.344 15.945 1 98.94 134 LEU B N 1
ATOM 2380 C CA . LEU B 1 134 ? -13.031 10.133 15.211 1 98.94 134 LEU B CA 1
ATOM 2381 C C . LEU B 1 134 ? -14.062 9.312 15.977 1 98.94 134 LEU B C 1
ATOM 2383 O O . LEU B 1 134 ? -13.953 9.148 17.203 1 98.94 134 LEU B O 1
ATOM 2387 N N . PRO B 1 135 ? -15.016 8.805 15.258 1 98.81 135 PRO B N 1
ATOM 2388 C CA . PRO B 1 135 ? -15.922 7.863 15.906 1 98.81 135 PRO B CA 1
ATOM 2389 C C . PRO B 1 135 ? -15.211 6.621 16.438 1 98.81 135 PRO B C 1
ATOM 2391 O O . PRO B 1 135 ? -14.109 6.297 15.984 1 98.81 135 PRO B O 1
ATOM 2394 N N . ASP B 1 136 ? -15.844 5.852 17.297 1 98.31 136 ASP B N 1
ATOM 2395 C CA . ASP B 1 136 ? -15.242 4.703 17.969 1 98.31 136 ASP B CA 1
ATOM 2396 C C . ASP B 1 136 ? -14.859 3.615 16.969 1 98.31 136 ASP B C 1
ATOM 2398 O O . ASP B 1 136 ? -13.875 2.898 17.172 1 98.31 136 ASP B O 1
ATOM 2402 N N . ASN B 1 137 ? -15.648 3.531 15.922 1 98.5 137 ASN B N 1
ATOM 2403 C CA . ASN B 1 137 ? -15.438 2.447 14.969 1 98.5 137 ASN B CA 1
ATOM 2404 C C . ASN B 1 137 ? -14.453 2.848 13.875 1 98.5 137 ASN B C 1
ATOM 2406 O O . ASN B 1 137 ? -14.227 2.092 12.93 1 98.5 137 ASN B O 1
ATOM 2410 N N . VAL B 1 138 ? -13.883 4.031 13.984 1 98.81 138 VAL B N 1
ATOM 2411 C CA . VAL B 1 138 ? -12.961 4.516 12.961 1 98.81 138 VAL B CA 1
ATOM 2412 C C . VAL B 1 138 ? -11.539 4.52 13.508 1 98.81 138 VAL B C 1
ATOM 2414 O O . VAL B 1 138 ? -11.273 5.102 14.562 1 98.81 138 VAL B O 1
ATOM 2417 N N . MET B 1 139 ? -10.648 3.877 12.812 1 98.88 139 MET B N 1
ATOM 2418 C CA . MET B 1 139 ? -9.25 3.744 13.227 1 98.88 139 MET B CA 1
ATOM 2419 C C . MET B 1 139 ? -8.32 4.457 12.242 1 98.88 139 MET B C 1
ATOM 2421 O O . MET B 1 139 ? -8.359 4.191 11.047 1 98.88 139 MET B O 1
ATOM 2425 N N . PRO B 1 140 ? -7.516 5.367 12.75 1 98.94 140 PRO B N 1
ATOM 2426 C CA . PRO B 1 140 ? -6.539 5.996 11.859 1 98.94 140 PRO B CA 1
ATOM 2427 C C . PRO B 1 140 ? -5.332 5.098 11.578 1 98.94 140 PRO B C 1
ATOM 2429 O O . PRO B 1 140 ? -4.844 4.414 12.484 1 98.94 140 PRO B O 1
ATOM 2432 N N . LEU B 1 141 ? -4.895 5.059 10.406 1 98.94 141 LEU B N 1
ATOM 2433 C CA . LEU B 1 141 ? -3.748 4.258 9.992 1 98.94 141 LEU B CA 1
ATOM 2434 C C . LEU B 1 141 ? -2.502 5.125 9.852 1 98.94 141 LEU B C 1
ATOM 2436 O O . LEU B 1 141 ? -1.445 4.797 10.398 1 98.94 141 LEU B O 1
ATOM 2440 N N . SER B 1 142 ? -2.621 6.188 9.094 1 98.81 142 SER B N 1
ATOM 2441 C CA . SER B 1 142 ? -1.456 6.98 8.711 1 98.81 142 SER B CA 1
ATOM 2442 C C . SER B 1 142 ? -1.793 8.461 8.648 1 98.81 142 SER B C 1
ATOM 2444 O O . SER B 1 142 ? -2.951 8.836 8.453 1 98.81 142 SER B O 1
ATOM 2446 N N . LEU B 1 143 ? -0.9 9.242 8.953 1 98.88 143 LEU B N 1
ATOM 2447 C CA . LEU B 1 143 ? -0.861 10.68 8.734 1 98.88 143 LEU B CA 1
ATOM 2448 C C . LEU B 1 143 ? 0.075 11.039 7.586 1 98.88 143 LEU B C 1
ATOM 2450 O O . LEU B 1 143 ? 1.265 10.719 7.629 1 98.88 143 LEU B O 1
ATOM 2454 N N . VAL B 1 144 ? -0.486 11.656 6.527 1 98.94 144 VAL B N 1
ATOM 2455 C CA . VAL B 1 144 ? 0.313 12.023 5.363 1 98.94 144 VAL B CA 1
ATOM 2456 C C . VAL B 1 144 ? 0.42 13.539 5.266 1 98.94 144 VAL B C 1
ATOM 2458 O O . VAL B 1 144 ? -0.562 14.219 4.961 1 98.94 144 VAL B O 1
ATOM 2461 N N . ALA B 1 145 ? 1.586 14.07 5.527 1 98.94 145 ALA B N 1
ATOM 2462 C CA . ALA B 1 145 ? 1.86 15.477 5.273 1 98.94 145 ALA B CA 1
ATOM 2463 C C . ALA B 1 145 ? 2.191 15.719 3.803 1 98.94 145 ALA B C 1
ATOM 2465 O O . ALA B 1 145 ? 2.941 14.945 3.197 1 98.94 145 ALA B O 1
ATOM 2466 N N . LEU B 1 146 ? 1.603 16.719 3.234 1 98.56 146 LEU B N 1
ATOM 2467 C CA . LEU B 1 146 ? 1.805 16.906 1.802 1 98.56 146 LEU B CA 1
ATOM 2468 C C . LEU B 1 146 ? 1.766 18.375 1.434 1 98.56 146 LEU B C 1
ATOM 2470 O O . LEU B 1 146 ? 1.1 19.172 2.104 1 98.56 146 LEU B O 1
ATOM 2474 N N . GLY B 1 147 ? 2.49 18.75 0.361 1 98.88 147 GLY B N 1
ATOM 2475 C CA . GLY B 1 147 ? 2.596 20.094 -0.176 1 98.88 147 GLY B CA 1
ATOM 2476 C C . GLY B 1 147 ? 3.566 20.203 -1.337 1 98.88 147 GLY B C 1
ATOM 2477 O O . GLY B 1 147 ? 4.176 19.203 -1.736 1 98.88 147 GLY B O 1
ATOM 2478 N N . HIS B 1 148 ? 3.596 21.422 -1.904 1 98.88 148 HIS B N 1
ATOM 2479 C CA . HIS B 1 148 ? 4.637 21.672 -2.893 1 98.88 148 HIS B CA 1
ATOM 2480 C C . HIS B 1 148 ? 6.027 21.547 -2.273 1 98.88 148 HIS B C 1
ATOM 2482 O O . HIS B 1 148 ? 6.316 22.172 -1.256 1 98.88 148 HIS B O 1
ATOM 2488 N N . PRO B 1 149 ? 6.855 20.719 -2.887 1 98.62 149 PRO B N 1
ATOM 2489 C CA . PRO B 1 149 ? 8.117 20.375 -2.227 1 98.62 149 PRO B CA 1
ATOM 2490 C C . PRO B 1 149 ? 9.102 21.547 -2.195 1 98.62 149 PRO B C 1
ATOM 2492 O O . PRO B 1 149 ? 9.234 22.266 -3.184 1 98.62 149 PRO B O 1
ATOM 2495 N N . ALA B 1 150 ? 9.766 21.734 -1.093 1 98.44 150 ALA B N 1
ATOM 2496 C CA . ALA B 1 150 ? 10.891 22.656 -0.937 1 98.44 150 ALA B CA 1
ATOM 2497 C C . ALA B 1 150 ? 12.203 21.906 -0.816 1 98.44 150 ALA B C 1
ATOM 2499 O O . ALA B 1 150 ? 13.109 22.328 -0.094 1 98.44 150 ALA B O 1
ATOM 2500 N N . GLN B 1 151 ? 12.25 20.641 -1.297 1 96.88 151 GLN B N 1
ATOM 2501 C CA . GLN B 1 151 ? 13.414 19.781 -1.48 1 96.88 151 GLN B CA 1
ATOM 2502 C C . GLN B 1 151 ? 13.266 18.922 -2.729 1 96.88 151 GLN B C 1
ATOM 2504 O O . GLN B 1 151 ? 12.156 18.734 -3.242 1 96.88 151 GLN B O 1
ATOM 2509 N N . PRO B 1 152 ? 14.336 18.516 -3.26 1 94 152 PRO B N 1
ATOM 2510 C CA . PRO B 1 152 ? 14.242 17.781 -4.52 1 94 152 PRO B CA 1
ATOM 2511 C C . PRO B 1 152 ? 13.711 16.359 -4.328 1 94 152 PRO B C 1
ATOM 2513 O O . PRO B 1 152 ? 13.797 15.805 -3.23 1 94 152 PRO B O 1
ATOM 2516 N N . PHE B 1 153 ? 13.117 15.953 -5.445 1 91.94 153 PHE B N 1
ATOM 2517 C CA . PHE B 1 153 ? 12.875 14.516 -5.527 1 91.94 153 PHE B CA 1
ATOM 2518 C C . PHE B 1 153 ? 14.141 13.789 -5.965 1 91.94 153 PHE B C 1
ATOM 2520 O O . PHE B 1 153 ? 14.961 14.336 -6.699 1 91.94 153 PHE B O 1
ATOM 2527 N N . SER B 1 154 ? 14.406 12.758 -5.371 1 87.94 154 SER B N 1
ATOM 2528 C CA . SER B 1 154 ? 15.57 11.984 -5.781 1 87.94 154 SER B CA 1
ATOM 2529 C C . SER B 1 154 ? 15.188 10.547 -6.137 1 87.94 154 SER B C 1
ATOM 2531 O O . SER B 1 154 ? 14.227 10 -5.582 1 87.94 154 SER B O 1
ATOM 2533 N N . GLU B 1 155 ? 15.945 10.086 -7.066 1 86.81 155 GLU B N 1
ATOM 2534 C CA . GLU B 1 155 ? 15.766 8.664 -7.371 1 86.81 155 GLU B CA 1
ATOM 2535 C C . GLU B 1 155 ? 16.453 7.785 -6.336 1 86.81 155 GLU B C 1
ATOM 2537 O O . GLU B 1 155 ? 17.469 8.188 -5.754 1 86.81 155 GLU B O 1
ATOM 2542 N N . ALA B 1 156 ? 15.82 6.773 -6.152 1 83.62 156 ALA B N 1
ATOM 2543 C CA . ALA B 1 156 ? 16.438 5.785 -5.273 1 83.62 156 ALA B CA 1
ATOM 2544 C C . ALA B 1 156 ? 16.5 4.418 -5.949 1 83.62 156 ALA B C 1
ATOM 2546 O O . ALA B 1 156 ? 15.734 4.141 -6.879 1 83.62 156 ALA B O 1
ATOM 2547 N N . ASP B 1 157 ? 17.547 3.713 -5.57 1 86.69 157 ASP B N 1
ATOM 2548 C CA . ASP B 1 157 ? 17.625 2.295 -5.91 1 86.69 157 ASP B CA 1
ATOM 2549 C C . ASP B 1 157 ? 17.672 1.431 -4.652 1 86.69 157 ASP B C 1
ATOM 2551 O O . ASP B 1 157 ? 18.641 1.474 -3.891 1 86.69 157 ASP B O 1
ATOM 2555 N N . ARG B 1 158 ? 16.625 0.681 -4.539 1 93.38 158 ARG B N 1
ATOM 2556 C CA . ARG B 1 158 ? 16.484 -0.161 -3.354 1 93.38 158 ARG B CA 1
ATOM 2557 C C . ARG B 1 158 ? 16.438 -1.637 -3.736 1 93.38 158 ARG B C 1
ATOM 2559 O O . ARG B 1 158 ? 16.047 -2.48 -2.922 1 93.38 158 ARG B O 1
ATOM 2566 N N . PHE B 1 159 ? 16.859 -1.908 -4.969 1 96.06 159 PHE B N 1
ATOM 2567 C CA . PHE B 1 159 ? 16.766 -3.285 -5.434 1 96.06 159 PHE B CA 1
ATOM 2568 C C . PHE B 1 159 ? 17.75 -4.18 -4.695 1 96.06 159 PHE B C 1
ATOM 2570 O O . PHE B 1 159 ? 18.953 -3.908 -4.688 1 96.06 159 PHE B O 1
ATOM 2577 N N . ARG B 1 160 ? 17.25 -5.227 -4.168 1 97.19 160 ARG B N 1
ATOM 2578 C CA . ARG B 1 160 ? 18.047 -6.242 -3.492 1 97.19 160 ARG B CA 1
ATOM 2579 C C . ARG B 1 160 ? 17.703 -7.637 -4 1 97.19 160 ARG B C 1
ATOM 2581 O O . ARG B 1 160 ? 16.688 -8.211 -3.623 1 97.19 160 ARG B O 1
ATOM 2588 N N . ALA B 1 161 ? 18.625 -8.234 -4.688 1 97.25 161 ALA B N 1
ATOM 2589 C CA . ALA B 1 161 ? 18.406 -9.555 -5.266 1 97.25 161 ALA B CA 1
ATOM 2590 C C . ALA B 1 161 ? 18.266 -10.617 -4.18 1 97.25 161 ALA B C 1
ATOM 2592 O O . ALA B 1 161 ? 17.578 -11.625 -4.375 1 97.25 161 ALA B O 1
ATOM 2593 N N . ASP B 1 162 ? 18.906 -10.398 -3.049 1 98.12 162 ASP B N 1
ATOM 2594 C CA . ASP B 1 162 ? 18.875 -11.383 -1.972 1 98.12 162 ASP B CA 1
ATOM 2595 C C . ASP B 1 162 ? 17.516 -11.422 -1.295 1 98.12 162 ASP B C 1
ATOM 2597 O O . ASP B 1 162 ? 17.25 -12.297 -0.461 1 98.12 162 ASP B O 1
ATOM 2601 N N . ARG B 1 163 ? 16.594 -10.508 -1.717 1 98.62 163 ARG B N 1
ATOM 2602 C CA . ARG B 1 163 ? 15.227 -10.508 -1.199 1 98.62 163 ARG B CA 1
ATOM 2603 C C . ARG B 1 163 ? 14.297 -11.312 -2.098 1 98.62 163 ARG B C 1
ATOM 2605 O O . ARG B 1 163 ? 13.094 -11.391 -1.847 1 98.62 163 ARG B O 1
ATOM 2612 N N . ILE B 1 164 ? 14.828 -11.875 -3.137 1 98.81 164 ILE B N 1
ATOM 2613 C CA . ILE B 1 164 ? 14.031 -12.633 -4.094 1 98.81 164 ILE B CA 1
ATOM 2614 C C . ILE B 1 164 ? 14.352 -14.117 -3.969 1 98.81 164 ILE B C 1
ATOM 2616 O O . ILE B 1 164 ? 15.523 -14.508 -3.979 1 98.81 164 ILE B O 1
ATOM 2620 N N . HIS B 1 165 ? 13.359 -14.898 -3.814 1 98.88 165 HIS B N 1
ATOM 2621 C CA . HIS B 1 165 ? 13.453 -16.359 -3.727 1 98.88 165 HIS B CA 1
ATOM 2622 C C . HIS B 1 165 ? 12.625 -17.031 -4.816 1 98.88 165 HIS B C 1
ATOM 2624 O O . HIS B 1 165 ? 11.508 -16.609 -5.098 1 98.88 165 HIS B O 1
ATOM 2630 N N . ASN B 1 166 ? 13.18 -18.047 -5.422 1 98.62 166 ASN B N 1
ATOM 2631 C CA . ASN B 1 166 ? 12.508 -18.719 -6.539 1 98.62 166 ASN B CA 1
ATOM 2632 C C . ASN B 1 166 ? 11.852 -20.016 -6.102 1 98.62 166 ASN B C 1
ATOM 2634 O O . ASN B 1 166 ? 12.531 -20.938 -5.641 1 98.62 166 ASN B O 1
ATOM 2638 N N . ASP B 1 167 ? 10.57 -20.078 -6.191 1 98.69 167 ASP B N 1
ATOM 2639 C CA . ASP B 1 167 ? 9.672 -21.203 -5.961 1 98.69 167 ASP B CA 1
ATOM 2640 C C . ASP B 1 167 ? 9.555 -21.5 -4.469 1 98.69 167 ASP B C 1
ATOM 2642 O O . ASP B 1 167 ? 8.461 -21.781 -3.975 1 98.69 167 ASP B O 1
ATOM 2646 N N . ARG B 1 168 ? 10.625 -21.422 -3.789 1 97.94 168 ARG B N 1
ATOM 2647 C CA . ARG B 1 168 ? 10.664 -21.594 -2.34 1 97.94 168 ARG B CA 1
ATOM 2648 C C . ARG B 1 168 ? 11.727 -20.703 -1.71 1 97.94 168 ARG B C 1
ATOM 2650 O O . ARG B 1 168 ? 12.555 -20.125 -2.416 1 97.94 168 ARG B O 1
ATOM 2657 N N . TRP B 1 169 ? 11.688 -20.641 -0.434 1 98.06 169 TRP B N 1
ATOM 2658 C CA . TRP B 1 169 ? 12.664 -19.828 0.285 1 98.06 169 TRP B CA 1
ATOM 2659 C C . TRP B 1 169 ? 14.062 -20.422 0.159 1 98.06 169 TRP B C 1
ATOM 2661 O O . TRP B 1 169 ? 15.047 -19.688 -0.022 1 98.06 169 TRP B O 1
#

Foldseek 3Di:
DDLVCLVFFADAFLAADQDADDPVLVVVLQVQLQPFDADVSLSFKDKDKDQPLVLQCQLLVQAPPNVSSNVFRIKIWIKGQQVSDPDPPRVLVSSVRSVVSSSSSCVVVQKHKHKDFQPPPCSNFVSNCVSVVPDPRMTTGTMMGMHRGPDDTDGDDDDDPVVDDPPHD/DDLVCLVQFADAFLAADQDADDPVLVVVLQVQLQPFDADVSLSFKDKDKDQPLVLQCQLLVQAPPNVSSSVFRIKIWIKGQQVSDPDPPRVLVSSVRSVVSSSSSCVVVQKHKHKDFQPPPCSNFVSNCVSVVPDPRMTTGTMMGMHRGPDDTDGDDDDDPVVDDPPHD

Organism: NCBI:txid44742

InterPro domains:
  IPR000415 Nitroreductase-like [G3DSA:3.40.109.10] (1-169)
  IPR000415 Nitroreductase-like [SSF55469] (1-166)
  IPR029479 Nitroreductase [PF00881] (9-60)
  IPR029479 Nitroreductase [PF00881] (65-148)

Secondary structure (DSSP, 8-state):
-BHHHHHHH--B---B-SPPPPHHHHHHHHHHHHTS--GGG---EEEEEE--HHHHHHHHHH-TT-GGGGTSSEEEEEEEEGGG-SSTTHHHHHHHHHHHHHHHHHHHTT-EEEEEE-TT-HHHHHHHHHHHT--TTEEEEEEEEEESBSS---------GGGEEES--/-BHHHHHHH--B---B-SPPPPHHHHHHHHHHHHTS--GGG---EEEEEE--HHHHHHHHHH-TT-GGGGTSSEEEEEEEEGGG-SSTTHHHHHHHHHHHHHHHHHHHTT-EEEEEE-TT-HHHHHHHHHHHT--TTEEEEEEEEEESBSS---------GGGEEES--

Sequence (338 aa):
MDIFEALFTRRSIRKYTQEDVSDEDLNILLKAAMLAPSASNRQPWHFVVVRDPDVRAALAGRHPYAKMAADAPVVIVVCADLNEEKTPGFWVQDCSAATQNLMLAARARNLGSVWCGLHPVEDRILPVREILNLPDNVMPLSLVALGHPAQPFSEADRFRADRIHNDRWMDIFEALFTRRSIRKYTQEDVSDEDLNILLKAAMLAPSASNRQPWHFVVVRDPDVRAALAGRHPYAKMAADAPVVIVVCADLNEEKTPGFWVQDCSAATQNLMLAARARNLGSVWCGLHPVEDRILPVREILNLPDNVMPLSLVALGHPAQPFSEADRFRADRIHNDRW